Protein AF-A0A965QH82-F1 (afdb_monomer_lite)

Radius of gyration: 25.33 Å; chains: 1; bounding box: 54×60×66 Å

Sequence (240 aa):
MLFAEDKGLVATNSIVQIVEKWNDLKNDAFDTPKPLYELIALFFSNLFIGKKDQKGGVLIPEFGGEIFAPDEVLDTLLVDDEVLQDDLLKLSKYDFNTDVDVNILGHIFEHSLSEIEEVEASLKGEAADKTKGKRKKDGVFYTPKYITKYIVENTVGKLCSEKKTELKLDVDIAIFEHQKADGKLNAKGIALFETLSQYKDWLLTLKILDPACGSGAFLNQAVNFLVLEHKFADDIIAEL

Structure (mmCIF, N/CA/C/O backbone):
data_AF-A0A965QH82-F1
#
_entry.id   AF-A0A965QH82-F1
#
loop_
_atom_site.group_PDB
_atom_site.id
_atom_site.type_symbol
_atom_site.label_atom_id
_atom_site.label_alt_id
_atom_site.label_comp_id
_atom_site.label_asym_id
_atom_site.label_entity_id
_atom_site.label_seq_id
_atom_site.pdbx_PDB_ins_code
_atom_site.Cartn_x
_atom_site.Cartn_y
_atom_site.Cartn_z
_atom_site.occupancy
_atom_site.B_iso_or_equiv
_atom_site.auth_seq_id
_atom_site.auth_comp_id
_atom_site.auth_asym_id
_atom_site.auth_atom_id
_atom_site.pdbx_PDB_model_num
ATOM 1 N N . MET A 1 1 ? -4.933 4.492 10.717 1.00 85.62 1 MET A N 1
ATOM 2 C CA . MET A 1 1 ? -4.632 5.834 11.259 1.00 85.62 1 MET A CA 1
ATOM 3 C C . MET A 1 1 ? -3.252 5.861 11.909 1.00 85.62 1 MET A C 1
ATOM 5 O O . MET A 1 1 ? -2.406 6.553 11.378 1.00 85.62 1 MET A O 1
ATOM 9 N N . LEU A 1 2 ? -2.978 5.052 12.939 1.00 90.06 2 LEU A N 1
ATOM 10 C CA . LEU A 1 2 ? -1.654 4.974 13.595 1.00 90.06 2 LEU A CA 1
ATOM 11 C C . LEU A 1 2 ? -0.491 4.763 12.598 1.00 90.06 2 LEU A C 1
ATOM 13 O O . LEU A 1 2 ? 0.444 5.545 12.521 1.00 90.06 2 LEU A O 1
ATOM 17 N N . PHE A 1 3 ? -0.645 3.815 11.669 1.00 87.56 3 PHE A N 1
ATOM 18 C CA . PHE A 1 3 ? 0.287 3.667 10.542 1.00 87.56 3 PHE A CA 1
ATOM 19 C C . PHE A 1 3 ? 0.456 4.938 9.685 1.00 87.56 3 PHE A C 1
ATOM 21 O O . PHE A 1 3 ? 1.540 5.221 9.186 1.00 87.56 3 PHE A O 1
ATOM 28 N N . ALA A 1 4 ? -0.618 5.698 9.471 1.00 86.56 4 ALA A N 1
ATOM 29 C CA . ALA A 1 4 ? -0.596 6.890 8.630 1.00 86.56 4 ALA A CA 1
ATOM 30 C C . ALA A 1 4 ? 0.147 8.058 9.298 1.00 86.56 4 ALA A C 1
ATOM 32 O O . ALA A 1 4 ? 0.818 8.808 8.593 1.00 86.56 4 ALA A O 1
ATOM 33 N N . GLU A 1 5 ? 0.054 8.214 10.621 1.00 89.12 5 GLU A N 1
ATOM 34 C CA . GLU A 1 5 ? 0.812 9.243 11.350 1.00 89.12 5 GLU A CA 1
ATOM 35 C C . GLU A 1 5 ? 2.309 8.910 11.413 1.00 89.12 5 GLU A C 1
ATOM 37 O O . GLU A 1 5 ? 3.126 9.802 11.184 1.00 89.12 5 GLU A O 1
ATOM 42 N N . ASP A 1 6 ? 2.674 7.633 11.573 1.00 88.94 6 ASP A N 1
ATOM 43 C CA . ASP A 1 6 ? 4.080 7.191 11.584 1.00 88.94 6 ASP A CA 1
ATOM 44 C C . ASP A 1 6 ? 4.738 7.243 10.199 1.00 88.94 6 ASP A C 1
ATOM 46 O O . ASP A 1 6 ? 5.941 7.474 10.065 1.00 88.94 6 ASP A O 1
ATOM 50 N N . LYS A 1 7 ? 3.949 7.073 9.131 1.00 86.19 7 LYS A N 1
ATOM 51 C CA . LYS A 1 7 ? 4.405 7.255 7.742 1.00 86.19 7 LYS A CA 1
ATOM 52 C C . LYS A 1 7 ? 4.373 8.712 7.275 1.00 86.19 7 LYS A C 1
ATOM 54 O O . LYS A 1 7 ? 4.746 8.976 6.133 1.00 86.19 7 LYS A O 1
ATOM 59 N N . GLY A 1 8 ? 3.917 9.644 8.115 1.00 86.75 8 GLY A N 1
ATOM 60 C CA . GLY A 1 8 ? 3.792 11.061 7.765 1.00 86.75 8 GLY A CA 1
ATOM 61 C C . GLY A 1 8 ? 2.741 11.351 6.689 1.00 86.75 8 GLY A C 1
ATOM 62 O O . GLY A 1 8 ? 2.816 12.377 6.017 1.00 86.75 8 GLY A O 1
ATOM 63 N N . LEU A 1 9 ? 1.772 10.449 6.501 1.00 84.69 9 LEU A N 1
ATOM 64 C CA . LEU A 1 9 ? 0.622 10.672 5.620 1.00 84.69 9 LEU A CA 1
ATOM 65 C C . LEU A 1 9 ? -0.362 11.663 6.255 1.00 84.69 9 LEU A C 1
ATOM 67 O O . LEU A 1 9 ? -0.986 12.461 5.559 1.00 84.69 9 LEU A O 1
ATOM 71 N N . VAL A 1 10 ? -0.479 11.630 7.582 1.00 87.06 10 VAL A N 1
ATOM 72 C CA . VAL A 1 10 ? -1.219 12.610 8.387 1.00 87.06 10 VAL A CA 1
ATOM 73 C C . VAL A 1 10 ? -0.284 13.250 9.414 1.00 87.06 10 VAL A C 1
ATOM 75 O O . VAL A 1 10 ? 0.875 12.855 9.541 1.00 87.06 10 VAL A O 1
ATOM 78 N N . ALA A 1 11 ? -0.777 14.249 10.149 1.00 87.38 11 ALA A N 1
ATOM 79 C CA . ALA A 1 11 ? -0.002 14.876 11.213 1.00 87.38 11 ALA A CA 1
ATOM 80 C C . ALA A 1 11 ? 0.435 13.841 12.265 1.00 87.38 11 ALA A C 1
ATOM 82 O O . ALA A 1 11 ? -0.353 12.990 12.680 1.00 87.38 11 ALA A O 1
ATOM 83 N N . THR A 1 12 ? 1.686 13.928 12.707 1.00 89.19 12 THR A N 1
ATOM 84 C CA . THR A 1 12 ? 2.248 13.018 13.710 1.00 89.19 12 THR A CA 1
ATOM 85 C C . THR A 1 12 ? 1.487 13.124 15.033 1.00 89.19 12 THR A C 1
ATOM 87 O O . THR A 1 12 ? 1.127 14.229 15.453 1.00 89.19 12 THR A O 1
ATOM 90 N N . ASN A 1 13 ? 1.279 11.990 15.707 1.00 89.94 13 ASN A N 1
ATOM 91 C CA . ASN A 1 13 ? 0.566 11.894 16.986 1.00 89.94 13 ASN A CA 1
ATOM 92 C C . ASN A 1 13 ? -0.866 12.464 16.929 1.00 89.94 13 ASN A C 1
ATOM 94 O O . ASN A 1 13 ? -1.332 13.080 17.890 1.00 89.94 13 ASN A O 1
ATOM 98 N N . SER A 1 14 ? -1.565 12.297 15.805 1.00 91.44 14 SER A N 1
ATOM 99 C CA . SER A 1 14 ? -2.946 12.752 15.629 1.00 91.44 14 SER A CA 1
ATOM 100 C C . SER A 1 14 ? -3.892 12.101 16.639 1.00 91.44 14 SER A C 1
ATOM 102 O O . SER A 1 14 ? -4.716 12.818 17.207 1.00 91.44 14 SER A O 1
ATOM 104 N N . ILE A 1 15 ? -3.769 10.791 16.922 1.00 93.00 15 ILE A N 1
ATOM 105 C CA . ILE A 1 15 ? -4.605 10.151 17.965 1.00 93.00 15 ILE A CA 1
ATOM 106 C C . ILE A 1 15 ? -4.354 10.800 19.317 1.00 93.00 15 ILE A C 1
ATOM 108 O O . ILE A 1 15 ? -5.303 11.205 19.986 1.00 93.00 15 ILE A O 1
ATOM 112 N N . VAL A 1 16 ? -3.084 10.898 19.715 1.00 94.25 16 VAL A N 1
ATOM 113 C CA . VAL A 1 16 ? -2.710 11.418 21.034 1.00 94.25 16 VAL A CA 1
ATOM 114 C C . VAL A 1 16 ? -3.253 12.835 21.207 1.00 94.25 16 VAL A C 1
ATOM 116 O O . VAL A 1 16 ? -3.912 13.113 22.202 1.00 94.25 16 VAL A O 1
ATOM 119 N N . GLN A 1 17 ? -3.109 13.689 20.191 1.00 92.88 17 GLN A N 1
ATOM 120 C CA . GLN A 1 17 ? -3.658 15.046 20.211 1.00 92.88 17 GLN A CA 1
ATOM 121 C C . GLN A 1 17 ? -5.190 15.087 20.309 1.00 92.88 17 GLN A C 1
ATOM 123 O O . GLN A 1 17 ? -5.731 16.005 20.923 1.00 92.88 17 GLN A O 1
ATOM 128 N N . ILE A 1 18 ? -5.911 14.151 19.679 1.00 92.81 18 ILE A N 1
ATOM 129 C CA . ILE A 1 18 ? -7.377 14.067 19.800 1.00 92.81 18 ILE A CA 1
ATOM 130 C C . ILE A 1 18 ? -7.759 13.700 21.238 1.00 92.81 18 ILE A C 1
ATOM 132 O O . ILE A 1 18 ? -8.621 14.355 21.821 1.00 92.81 18 ILE A O 1
ATOM 136 N N . VAL A 1 19 ? -7.088 12.703 21.818 1.00 93.88 19 VAL A N 1
ATOM 137 C CA . VAL A 1 19 ? -7.331 12.242 23.192 1.00 93.88 19 VAL A CA 1
ATOM 138 C C . VAL A 1 19 ? -6.987 13.324 24.221 1.00 93.88 19 VAL A C 1
ATOM 140 O O . VAL A 1 19 ? -7.744 13.536 25.166 1.00 93.88 19 VAL A O 1
ATOM 143 N N . GLU A 1 20 ? -5.876 14.040 24.046 1.00 92.00 20 GLU A N 1
ATOM 144 C CA . GLU A 1 20 ? -5.487 15.162 24.911 1.00 92.00 20 GLU A CA 1
ATOM 145 C C . GLU A 1 20 ? -6.534 16.280 24.870 1.00 92.00 20 GLU A C 1
ATOM 147 O O . GLU A 1 20 ? -7.052 16.673 25.912 1.00 92.00 20 GLU A O 1
ATOM 152 N N . LYS A 1 21 ? -6.943 16.714 23.669 1.00 89.69 21 LYS A N 1
ATOM 153 C CA . LYS A 1 21 ? -7.992 17.736 23.507 1.00 89.69 21 LYS A CA 1
ATOM 154 C C . LYS A 1 21 ? -9.318 17.315 24.131 1.00 89.69 21 LYS A C 1
ATOM 156 O O . LYS A 1 21 ? -10.010 18.144 24.714 1.00 89.69 21 LYS A O 1
ATOM 161 N N . TRP A 1 22 ? -9.689 16.045 23.998 1.00 92.31 22 TRP A N 1
ATOM 162 C CA . TRP A 1 22 ? -10.907 15.514 24.604 1.00 92.31 22 TRP A CA 1
ATOM 163 C C . TRP A 1 22 ? -10.845 15.549 26.141 1.00 92.31 22 TRP A C 1
ATOM 165 O O . TRP A 1 22 ? -11.801 15.980 26.785 1.00 92.31 22 TRP A O 1
ATOM 175 N N . ASN A 1 23 ? -9.703 15.181 26.729 1.00 90.06 23 ASN A N 1
ATOM 176 C CA . ASN A 1 23 ? -9.483 15.260 28.176 1.00 90.06 23 ASN A CA 1
ATOM 177 C C . ASN A 1 23 ? -9.496 16.701 28.704 1.00 90.06 23 ASN A C 1
ATOM 179 O O . ASN A 1 23 ? -10.050 16.954 29.776 1.00 90.06 23 ASN A O 1
ATOM 183 N N . ASP A 1 24 ? -8.914 17.642 27.959 1.00 88.12 24 ASP A N 1
ATOM 184 C CA . ASP A 1 24 ? -8.926 19.061 28.323 1.00 88.12 24 ASP A CA 1
ATOM 185 C C . ASP A 1 24 ? -10.363 19.598 28.374 1.00 88.12 24 ASP A C 1
ATOM 187 O O . ASP A 1 24 ? -10.748 20.251 29.345 1.00 88.12 24 ASP A O 1
ATOM 191 N N . LEU A 1 25 ? -11.187 19.240 27.382 1.00 86.56 25 LEU A N 1
ATOM 192 C CA . LEU A 1 25 ? -12.601 19.619 27.324 1.00 86.56 25 LEU A CA 1
ATOM 193 C C . LEU A 1 25 ? -13.434 19.000 28.453 1.00 86.56 25 LEU A C 1
ATOM 195 O O . LEU A 1 25 ? -14.382 19.625 28.913 1.00 86.56 25 LEU A O 1
ATOM 199 N N . LYS A 1 26 ? -13.079 17.811 28.959 1.00 77.81 26 LYS A N 1
ATOM 200 C CA . LYS A 1 26 ? -13.776 17.175 30.098 1.00 77.81 26 LYS A CA 1
ATOM 201 C C . LYS A 1 26 ? -13.735 18.024 31.371 1.00 77.81 26 LYS A C 1
ATOM 203 O O . LYS A 1 26 ? -14.612 17.895 32.223 1.00 77.81 26 LYS A O 1
ATOM 208 N N . ASN A 1 27 ? -12.717 18.873 31.497 1.00 74.88 27 ASN A N 1
ATOM 209 C CA . ASN A 1 27 ? -12.525 19.769 32.632 1.00 74.88 27 ASN A CA 1
ATOM 210 C C . ASN A 1 27 ? -12.921 21.223 32.317 1.00 74.88 27 ASN A C 1
ATOM 212 O O . ASN A 1 27 ? -12.697 22.103 33.153 1.00 74.88 27 ASN A O 1
ATOM 216 N N . ASP A 1 28 ? -13.486 21.490 31.136 1.00 80.81 28 ASP A N 1
ATOM 217 C CA . ASP A 1 28 ? -13.945 22.822 30.762 1.00 80.81 28 ASP A CA 1
ATOM 218 C C . ASP A 1 28 ? -15.237 23.177 31.518 1.0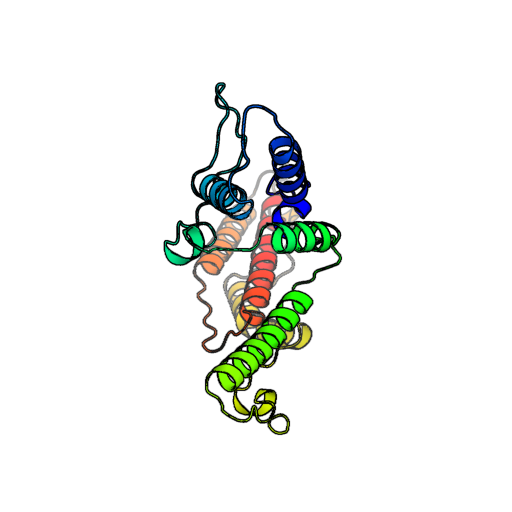0 80.81 28 ASP A C 1
ATOM 220 O O . ASP A 1 28 ? -16.144 22.365 31.696 1.00 80.81 28 ASP A O 1
ATOM 224 N N . ALA A 1 29 ? -15.312 24.408 32.024 1.00 75.19 29 ALA A N 1
ATOM 225 C CA . ALA A 1 29 ? -16.447 24.865 32.824 1.00 75.19 29 ALA A CA 1
ATOM 226 C C . ALA A 1 29 ? -17.673 25.261 31.978 1.00 75.19 29 ALA A C 1
ATOM 228 O O . ALA A 1 29 ? -18.750 25.497 32.530 1.00 75.19 29 ALA A O 1
ATOM 229 N N . PHE A 1 30 ? -17.503 25.388 30.663 1.00 76.38 30 PHE A N 1
ATOM 230 C CA . PHE A 1 30 ? -18.487 25.913 29.721 1.00 76.38 30 PHE A CA 1
ATOM 231 C C . PHE A 1 30 ? -18.852 24.925 28.613 1.00 76.38 30 PHE A C 1
ATOM 233 O O . PHE A 1 30 ? -19.845 25.162 27.923 1.00 76.38 30 PHE A O 1
ATOM 240 N N . ASP A 1 31 ? -18.095 23.839 28.452 1.00 75.62 31 ASP A N 1
ATOM 241 C CA . ASP A 1 31 ? -18.330 22.832 27.422 1.00 75.62 31 ASP A CA 1
ATOM 242 C C . ASP A 1 31 ? -18.203 21.410 27.982 1.00 75.62 31 ASP A C 1
ATOM 244 O O . ASP A 1 31 ? -17.401 21.138 28.869 1.00 75.62 31 ASP A O 1
ATOM 248 N N . THR A 1 32 ? -19.025 20.493 27.478 1.00 72.25 32 THR A N 1
ATOM 249 C CA . THR A 1 32 ? -18.911 19.062 27.785 1.00 72.25 32 THR A CA 1
ATOM 250 C C . THR A 1 32 ? -18.434 18.367 26.522 1.00 72.25 32 THR A C 1
ATOM 252 O O . THR A 1 32 ? -19.053 18.547 25.469 1.00 72.25 32 THR A O 1
ATOM 255 N N . PRO A 1 33 ? -17.361 17.564 26.586 1.00 79.50 33 PRO A N 1
ATOM 256 C CA . PRO A 1 33 ? -16.848 16.924 25.396 1.00 79.50 33 PRO A CA 1
ATOM 257 C C . PRO A 1 33 ? -17.901 15.979 24.824 1.00 79.50 33 PRO A C 1
ATOM 259 O O . PRO A 1 33 ? -18.576 15.241 25.544 1.00 79.50 33 PRO A O 1
ATOM 262 N N . LYS A 1 34 ? -18.001 15.982 23.497 1.00 86.94 34 LYS A N 1
ATOM 263 C CA . LYS A 1 34 ? -18.646 14.896 22.758 1.00 86.94 34 LYS A CA 1
ATOM 264 C C . LYS A 1 34 ? -17.978 13.558 23.106 1.00 86.94 34 LYS A C 1
ATOM 266 O O . LYS A 1 34 ? -16.801 13.575 23.482 1.00 86.94 34 LYS A O 1
ATOM 271 N N . PRO A 1 35 ? -18.666 12.414 22.937 1.00 92.31 35 PRO A N 1
ATOM 272 C CA . PRO A 1 35 ? -18.030 11.104 23.052 1.00 92.31 35 PRO A CA 1
ATOM 273 C C . PRO A 1 35 ? -16.741 11.049 22.226 1.00 92.31 35 PRO A C 1
ATOM 275 O O . PRO A 1 35 ? -16.688 11.571 21.106 1.00 92.31 35 PRO A O 1
ATOM 278 N N . LEU A 1 36 ? -15.695 10.424 22.766 1.00 93.62 36 LEU A N 1
ATOM 279 C CA . LEU A 1 36 ? -14.384 10.361 22.119 1.00 93.62 36 LEU A CA 1
ATOM 280 C C . LEU A 1 36 ? -14.492 9.697 20.744 1.00 93.62 36 LEU A C 1
ATOM 282 O O . LEU A 1 36 ? -13.877 10.150 19.777 1.00 93.62 36 LEU A O 1
ATOM 286 N N . TYR A 1 37 ? -15.337 8.672 20.637 1.00 94.19 37 TYR A N 1
ATOM 287 C CA . TYR A 1 37 ? -15.607 7.995 19.375 1.00 94.19 37 TYR A CA 1
ATOM 288 C C . TYR A 1 37 ? -16.165 8.941 18.298 1.00 94.19 37 TYR A C 1
ATOM 290 O O . TYR A 1 37 ? -15.726 8.883 17.152 1.00 94.19 37 TYR A O 1
ATOM 298 N N . GLU A 1 38 ? -17.046 9.881 18.659 1.00 92.38 38 GLU A N 1
ATOM 299 C CA . GLU A 1 38 ? -17.599 10.859 17.711 1.00 92.38 38 GLU A CA 1
ATOM 300 C C . GLU A 1 38 ? -16.504 11.793 17.168 1.00 92.38 38 GLU A C 1
ATOM 302 O O . GLU A 1 38 ? -16.508 12.152 15.990 1.00 92.38 38 GLU A O 1
ATOM 307 N N . LEU A 1 39 ? -15.520 12.159 17.998 1.00 91.94 39 LEU A N 1
ATOM 308 C CA . LEU A 1 39 ? -14.369 12.947 17.545 1.00 91.94 39 LEU A CA 1
ATOM 309 C C . LEU A 1 39 ? -13.482 12.163 16.571 1.00 91.94 39 LEU A C 1
ATOM 311 O O . LEU A 1 39 ? -12.993 12.736 15.594 1.00 91.94 39 LEU A O 1
ATOM 315 N N . ILE A 1 40 ? -13.293 10.864 16.812 1.00 92.38 40 ILE A N 1
ATOM 316 C CA . ILE A 1 40 ? -12.551 9.972 15.912 1.00 92.38 40 ILE A CA 1
ATOM 317 C C . ILE A 1 40 ? -13.300 9.793 14.584 1.00 92.38 40 ILE A C 1
ATOM 319 O O . ILE A 1 40 ? -12.695 9.960 13.525 1.00 92.38 40 ILE A O 1
ATOM 323 N N . ALA A 1 41 ? -14.611 9.544 14.619 1.00 92.50 41 ALA A N 1
ATOM 324 C CA . ALA A 1 41 ? -15.449 9.432 13.424 1.00 92.50 41 ALA A CA 1
ATOM 325 C C . ALA A 1 41 ? -15.448 10.737 12.608 1.00 92.50 41 ALA A C 1
ATOM 327 O O . ALA A 1 41 ? -15.268 10.727 11.388 1.00 92.50 41 ALA A O 1
ATOM 328 N N . LEU A 1 42 ? -15.524 11.891 13.282 1.00 91.56 42 LEU A N 1
ATOM 329 C CA . LEU A 1 42 ? -15.378 13.195 12.637 1.00 91.56 42 LEU A CA 1
ATOM 330 C C . LEU A 1 42 ? -13.995 13.352 11.991 1.00 91.56 42 LEU A C 1
ATOM 332 O O . LEU A 1 42 ? -13.879 13.917 10.901 1.00 91.56 42 LEU A O 1
ATOM 336 N N . PHE A 1 43 ? -12.930 12.881 12.640 1.00 91.56 43 PHE A N 1
ATOM 337 C CA . PHE A 1 43 ? -11.594 12.897 12.051 1.00 91.56 43 PHE A CA 1
ATOM 338 C C . PHE A 1 43 ? -11.523 12.025 10.789 1.00 91.56 43 PHE A C 1
ATOM 340 O O . PHE A 1 43 ? -10.999 12.490 9.779 1.00 91.56 43 PHE A O 1
ATOM 347 N N . PHE A 1 44 ? -12.120 10.830 10.792 1.00 92.25 44 PHE A N 1
ATOM 348 C CA . PHE A 1 44 ? -12.197 9.959 9.610 1.00 92.25 44 PHE A CA 1
ATOM 349 C C . PHE A 1 44 ? -13.011 10.580 8.475 1.00 92.25 44 PHE A C 1
ATOM 351 O O . PHE A 1 44 ? -12.540 10.613 7.341 1.00 92.25 44 PHE A O 1
ATOM 358 N N . SER A 1 45 ? -14.151 11.197 8.785 1.00 92.88 45 SER A N 1
ATOM 359 C CA . SER A 1 45 ? -14.921 11.969 7.805 1.00 92.88 45 SER A CA 1
ATOM 360 C C . SER A 1 45 ? -14.073 13.072 7.162 1.00 92.88 45 SER A C 1
ATOM 362 O O . SER A 1 45 ? -14.104 13.259 5.949 1.00 92.88 45 SER A O 1
ATOM 364 N N . ASN A 1 46 ? -13.256 13.781 7.952 1.00 92.94 46 ASN A N 1
ATOM 365 C CA . ASN A 1 46 ? -12.340 14.792 7.417 1.00 92.94 46 ASN A CA 1
ATOM 366 C C . ASN A 1 46 ? -11.175 14.193 6.610 1.00 92.94 46 ASN A C 1
ATOM 368 O O . ASN A 1 46 ? -10.656 14.884 5.741 1.00 92.94 46 ASN A O 1
ATOM 372 N N . LEU A 1 47 ? -10.753 12.951 6.869 1.00 92.19 47 LEU A N 1
ATOM 373 C CA . LEU A 1 47 ? -9.796 12.243 6.007 1.00 92.19 47 LEU A CA 1
ATOM 374 C C . LEU A 1 47 ? -10.432 11.867 4.666 1.00 92.19 47 LEU A C 1
ATOM 376 O O . LEU A 1 47 ? -9.746 11.883 3.648 1.00 92.19 47 LEU A O 1
ATOM 380 N N . PHE A 1 48 ? -11.734 11.584 4.639 1.00 94.12 48 PHE A N 1
ATOM 381 C CA . PHE A 1 48 ? -12.449 11.282 3.402 1.00 94.12 48 PHE A CA 1
ATOM 382 C C . PHE A 1 48 ? -12.593 12.509 2.499 1.00 94.12 48 PHE A C 1
ATOM 384 O O . PHE A 1 48 ? -12.190 12.447 1.343 1.00 94.12 48 PHE A O 1
ATOM 391 N N . ILE A 1 49 ? -13.116 13.624 3.027 1.00 93.94 49 ILE A N 1
ATOM 392 C CA . ILE A 1 49 ? -13.414 14.837 2.235 1.00 93.94 49 ILE A CA 1
ATOM 393 C C . ILE A 1 49 ? -12.294 15.892 2.234 1.00 93.94 49 ILE A C 1
ATOM 395 O O . ILE A 1 49 ? -12.365 16.874 1.496 1.00 93.94 49 ILE A O 1
ATOM 399 N N . GLY A 1 50 ? -11.279 15.731 3.085 1.00 92.50 50 GLY A N 1
ATOM 400 C CA . GLY A 1 50 ? -10.250 16.737 3.342 1.00 92.50 50 GLY A CA 1
ATOM 401 C C . GLY A 1 50 ? -10.732 17.909 4.209 1.00 92.50 50 GLY A C 1
ATOM 402 O O . GLY A 1 50 ? -11.917 18.222 4.317 1.00 92.50 50 GLY A O 1
ATOM 403 N N . LYS A 1 51 ? -9.790 18.625 4.831 1.00 92.19 51 LYS A N 1
ATOM 404 C CA . LYS A 1 51 ? -10.085 19.828 5.623 1.00 92.19 51 LYS A CA 1
ATOM 405 C C . LYS A 1 51 ? -9.086 20.935 5.345 1.00 92.19 51 LYS A C 1
ATOM 407 O O . LYS A 1 51 ? -7.877 20.711 5.366 1.00 92.19 51 LYS A O 1
ATOM 412 N N . LYS A 1 52 ? -9.592 22.154 5.152 1.00 92.62 52 LYS A N 1
ATOM 413 C CA . LYS A 1 52 ? -8.787 23.369 4.977 1.00 92.62 52 LYS A CA 1
ATOM 414 C C . LYS A 1 52 ? -9.050 24.365 6.102 1.00 92.62 52 LYS A C 1
ATOM 416 O O . LYS A 1 52 ? -10.126 24.362 6.700 1.00 92.62 52 LYS A O 1
ATOM 421 N N . ASP A 1 53 ? -8.065 25.200 6.398 1.00 91.31 53 ASP A N 1
ATOM 422 C CA . ASP A 1 53 ? -8.229 26.342 7.289 1.00 91.31 53 ASP A CA 1
ATOM 423 C C . ASP A 1 53 ? -8.962 27.501 6.586 1.00 91.31 53 ASP A C 1
ATOM 425 O O . ASP A 1 53 ? -9.273 27.458 5.393 1.00 91.31 53 ASP A O 1
ATOM 429 N N . GLN A 1 54 ? -9.223 28.577 7.331 1.00 89.81 54 GLN A N 1
ATOM 430 C CA . GLN A 1 54 ? -9.902 29.769 6.810 1.00 89.81 54 GLN A CA 1
ATOM 431 C C . GLN A 1 54 ? -9.110 30.508 5.716 1.00 89.81 54 GLN A C 1
ATOM 433 O O . GLN A 1 54 ? -9.679 31.314 4.985 1.00 89.81 54 GLN A O 1
ATOM 438 N N . LYS A 1 55 ? -7.801 30.261 5.611 1.00 90.81 55 LYS A N 1
ATOM 439 C CA . LYS A 1 55 ? -6.899 30.847 4.611 1.00 90.81 55 LYS A CA 1
ATOM 440 C C . LYS A 1 55 ? -6.681 29.912 3.414 1.00 90.81 55 LYS A C 1
ATOM 442 O O . LYS A 1 55 ? -5.930 30.262 2.508 1.00 90.81 55 LYS A O 1
ATOM 447 N N . GLY A 1 56 ? -7.337 28.751 3.392 1.00 88.12 56 GLY A N 1
ATOM 448 C CA . GLY A 1 56 ? -7.220 27.742 2.343 1.00 88.12 56 GLY A CA 1
ATOM 449 C C . GLY A 1 56 ? -6.037 26.779 2.499 1.00 88.12 56 GLY A C 1
ATOM 450 O O . GLY A 1 56 ? -5.826 25.955 1.609 1.00 88.12 56 GLY A O 1
ATOM 451 N N . GLY A 1 57 ? -5.282 26.849 3.599 1.00 88.12 57 GLY A N 1
ATOM 452 C CA . GLY A 1 57 ? -4.220 25.898 3.928 1.00 88.12 57 GLY A CA 1
ATOM 453 C C . GLY A 1 57 ? -4.790 24.519 4.255 1.00 88.12 57 GLY A C 1
ATOM 454 O O . GLY A 1 57 ? -5.815 24.414 4.924 1.00 88.12 57 GLY A O 1
ATOM 455 N N . VAL A 1 58 ? -4.153 23.450 3.772 1.00 87.75 58 VAL A N 1
ATOM 456 C CA . VAL A 1 58 ? -4.598 22.071 4.032 1.00 87.75 58 VAL A CA 1
ATOM 457 C C . VAL A 1 58 ? -4.275 21.703 5.478 1.00 87.75 58 VAL A C 1
ATOM 459 O O . VAL A 1 58 ? -3.111 21.669 5.865 1.00 87.75 58 VAL A O 1
ATOM 462 N N . LEU A 1 59 ? -5.316 21.429 6.263 1.00 86.44 59 LEU A N 1
ATOM 463 C CA . LEU A 1 59 ? -5.207 20.919 7.630 1.00 86.44 59 LEU A CA 1
ATOM 464 C C . LEU A 1 59 ? -5.205 19.392 7.648 1.00 86.44 59 LEU A C 1
ATOM 466 O O . LEU A 1 59 ? -4.434 18.787 8.384 1.00 86.44 59 LEU A O 1
ATOM 470 N N . ILE A 1 60 ? -6.082 18.781 6.849 1.00 88.31 60 ILE A N 1
ATOM 471 C CA . ILE A 1 60 ? -6.188 17.331 6.688 1.00 88.31 60 ILE A CA 1
ATOM 472 C C . ILE A 1 60 ? -6.256 17.049 5.182 1.00 88.31 60 ILE A C 1
ATOM 474 O O . ILE A 1 60 ? -7.130 17.615 4.516 1.00 88.31 60 ILE A O 1
ATOM 478 N N . PRO A 1 61 ? -5.338 16.239 4.627 1.00 88.25 61 PRO A N 1
ATOM 479 C CA . PRO A 1 61 ? -5.402 15.831 3.229 1.00 88.25 61 PRO A CA 1
ATOM 480 C C . PRO A 1 61 ? -6.695 15.072 2.915 1.00 88.25 61 PRO A C 1
ATOM 482 O O . PRO A 1 61 ? -7.217 14.348 3.758 1.00 88.25 61 PRO A O 1
ATOM 485 N N . GLU A 1 62 ? -7.189 15.227 1.691 1.00 92.25 62 GLU A N 1
ATOM 486 C CA . GLU A 1 62 ? -8.291 14.423 1.161 1.00 92.25 62 GLU A CA 1
ATOM 487 C C . GLU A 1 62 ? -7.732 13.075 0.687 1.00 92.25 62 GLU A C 1
ATOM 489 O O . GLU A 1 62 ? -6.998 13.017 -0.300 1.00 92.25 62 GLU A O 1
ATOM 494 N N . PHE A 1 63 ? -8.033 12.001 1.419 1.00 89.88 63 PHE A N 1
ATOM 495 C CA . PHE A 1 63 ? -7.664 10.632 1.049 1.00 89.88 63 PHE A CA 1
ATOM 496 C C . PHE A 1 63 ? -8.743 9.951 0.207 1.00 89.88 63 PHE A C 1
ATOM 498 O O . PHE A 1 63 ? -8.413 9.137 -0.656 1.00 89.88 63 PHE A O 1
ATOM 505 N N . GLY A 1 64 ? -10.019 10.267 0.454 1.00 89.12 64 GLY A N 1
ATOM 506 C CA . GLY A 1 64 ? -11.148 9.570 -0.154 1.00 89.12 64 GLY A CA 1
ATOM 507 C C . GLY A 1 64 ? -11.112 8.057 0.100 1.00 89.12 64 GLY A C 1
ATOM 508 O O . GLY A 1 64 ? -10.637 7.591 1.139 1.00 89.12 64 GLY A O 1
ATOM 509 N N . GLY A 1 65 ? -11.594 7.294 -0.885 1.00 86.94 65 GLY A N 1
ATOM 510 C CA . GLY A 1 65 ? -11.586 5.830 -0.875 1.00 86.94 65 GLY A CA 1
ATOM 511 C C . GLY A 1 65 ? -12.574 5.200 0.112 1.00 86.94 65 GLY A C 1
ATOM 512 O O . GLY A 1 65 ? -13.037 5.826 1.059 1.00 86.94 65 GLY A O 1
ATOM 513 N N . GLU A 1 66 ? -12.875 3.921 -0.102 1.00 87.38 66 GLU A N 1
ATOM 514 C CA . GLU A 1 66 ? -13.865 3.180 0.699 1.00 87.38 66 GLU A CA 1
ATOM 515 C C . GLU A 1 66 ? -13.454 3.018 2.174 1.00 87.38 66 GLU A C 1
ATOM 517 O O . GLU A 1 66 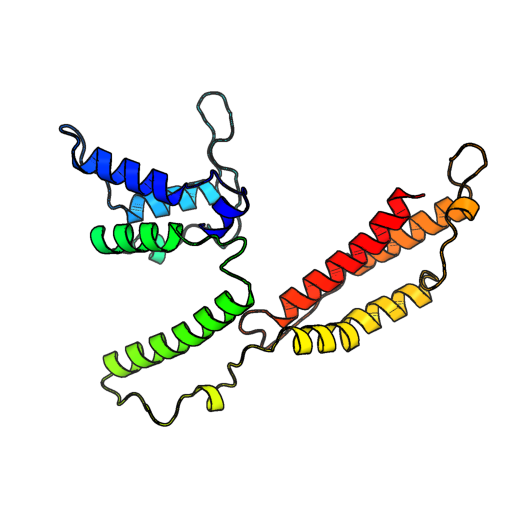? -14.303 2.858 3.038 1.00 87.38 66 GLU A O 1
ATOM 522 N N . ILE A 1 67 ? -12.154 3.089 2.494 1.00 87.31 67 ILE A N 1
ATOM 523 C CA . ILE A 1 67 ? -11.654 2.870 3.864 1.00 87.31 67 ILE A CA 1
ATOM 524 C C . ILE A 1 67 ? -12.043 3.983 4.852 1.00 87.31 67 ILE A C 1
ATOM 526 O O . ILE A 1 67 ? -12.082 3.737 6.055 1.00 87.31 67 ILE A O 1
ATOM 530 N N . PHE A 1 68 ? -12.301 5.198 4.360 1.00 90.31 68 PHE A N 1
ATOM 531 C CA . PHE A 1 68 ? -12.757 6.335 5.168 1.00 90.31 68 PHE A CA 1
ATOM 532 C C . PHE A 1 68 ? -14.162 6.800 4.774 1.00 90.31 68 PHE A C 1
ATOM 534 O O . PHE A 1 68 ? -14.614 7.837 5.256 1.00 90.31 68 PHE A O 1
ATOM 541 N N . ALA A 1 69 ? -14.838 6.074 3.879 1.00 91.00 69 ALA A N 1
ATOM 542 C CA . ALA A 1 69 ? -16.181 6.430 3.457 1.00 91.00 69 ALA A CA 1
ATOM 543 C C . ALA A 1 69 ? -17.146 6.415 4.662 1.00 91.00 69 ALA A C 1
ATOM 545 O O . ALA A 1 69 ? -16.968 5.594 5.565 1.00 91.00 69 ALA A O 1
ATOM 546 N N . PRO A 1 70 ? -18.152 7.310 4.690 1.00 90.62 70 PRO A N 1
ATOM 547 C CA . PRO A 1 70 ? -19.182 7.293 5.724 1.00 90.62 70 PRO A CA 1
ATOM 548 C C . PRO A 1 70 ? -19.887 5.938 5.791 1.00 90.62 70 PRO A C 1
ATOM 550 O O . PRO A 1 70 ? -20.200 5.351 4.752 1.00 90.62 70 PRO A O 1
ATOM 553 N N . ASP A 1 71 ? -20.179 5.477 7.003 1.00 93.56 71 ASP A N 1
ATOM 554 C CA . ASP A 1 71 ? -20.827 4.191 7.246 1.00 93.56 71 ASP A CA 1
ATOM 555 C C . ASP A 1 71 ? -21.821 4.340 8.399 1.00 93.56 71 ASP A C 1
ATOM 557 O O . ASP A 1 71 ? -21.435 4.614 9.530 1.00 93.56 71 ASP A O 1
ATOM 561 N N . GLU A 1 72 ? -23.113 4.138 8.124 1.00 90.75 72 GLU A N 1
ATOM 562 C CA . GLU A 1 72 ? -24.180 4.374 9.107 1.00 90.75 72 GLU A CA 1
ATOM 563 C C . GLU A 1 72 ? -24.033 3.529 10.384 1.00 90.75 72 GLU A C 1
ATOM 565 O O . GLU A 1 72 ? -24.437 3.962 11.466 1.00 90.75 72 GLU A O 1
ATOM 570 N N . VAL A 1 73 ? -23.472 2.320 10.275 1.00 91.25 73 VAL A N 1
ATOM 571 C CA . VAL A 1 73 ? -23.301 1.413 11.415 1.00 91.25 73 VAL A CA 1
ATOM 572 C C . VAL A 1 73 ? -22.111 1.850 12.255 1.00 91.25 73 VAL A C 1
ATOM 574 O O . VAL A 1 73 ? -22.224 1.922 13.479 1.00 91.25 73 VAL A O 1
ATOM 577 N N . LEU A 1 74 ? -20.979 2.154 11.618 1.00 90.19 74 LEU A N 1
ATOM 578 C CA . LEU A 1 74 ? -19.792 2.620 12.328 1.00 90.19 74 LEU A CA 1
ATOM 579 C C . LEU A 1 74 ? -20.029 4.006 12.926 1.00 90.19 74 LEU A C 1
ATOM 581 O O . LEU A 1 74 ? -19.790 4.191 14.110 1.00 90.19 74 LEU A O 1
ATOM 585 N N . ASP A 1 75 ? -20.609 4.941 12.179 1.00 88.88 75 ASP A N 1
ATOM 586 C CA . ASP A 1 75 ? -20.846 6.320 12.624 1.00 88.88 75 ASP A CA 1
ATOM 587 C C . ASP A 1 75 ? -21.795 6.415 13.837 1.00 88.88 75 ASP A C 1
ATOM 589 O O . ASP A 1 75 ? -21.808 7.428 14.540 1.00 88.88 7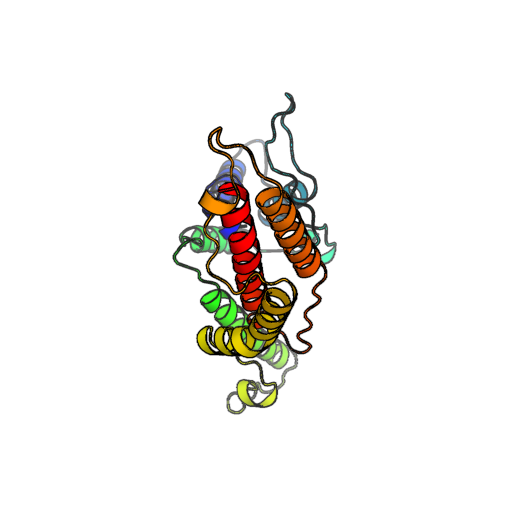5 ASP A O 1
ATOM 593 N N . THR A 1 76 ? -22.577 5.363 14.114 1.00 89.50 76 THR A N 1
ATOM 594 C CA . THR A 1 76 ? -23.502 5.285 15.259 1.00 89.50 76 THR A CA 1
ATOM 595 C C . THR A 1 76 ? -23.040 4.344 16.374 1.00 89.50 76 THR A C 1
ATOM 597 O O . THR A 1 76 ? -23.780 4.116 17.338 1.00 89.50 76 THR A O 1
ATOM 600 N N . LEU A 1 77 ? -21.819 3.810 16.283 1.00 92.44 77 LEU A N 1
ATOM 601 C CA . LEU A 1 77 ? -21.285 2.884 17.272 1.00 92.44 77 LEU A CA 1
ATOM 602 C C . LEU A 1 77 ? -21.108 3.570 18.634 1.00 92.44 77 LEU A C 1
ATOM 604 O O . LEU A 1 77 ? -20.525 4.647 18.756 1.00 92.44 77 LEU A O 1
ATOM 608 N N . LEU A 1 78 ? -21.585 2.904 19.685 1.00 90.88 78 LEU A N 1
ATOM 609 C CA . LEU A 1 78 ? -21.390 3.338 21.063 1.00 90.88 78 LEU A CA 1
ATOM 610 C C . LEU A 1 78 ? -20.196 2.595 21.653 1.00 90.88 78 LEU A C 1
ATOM 612 O O . LEU A 1 78 ? -20.238 1.377 21.829 1.00 90.88 78 LEU A O 1
ATOM 616 N N . VAL A 1 79 ? -19.142 3.343 21.960 1.00 93.06 79 VAL A N 1
ATOM 617 C CA . VAL A 1 79 ? -17.915 2.827 22.571 1.00 93.06 79 VAL A CA 1
ATOM 618 C C . VAL A 1 79 ? -17.694 3.560 23.884 1.00 93.06 79 VAL A C 1
ATOM 620 O O . VAL A 1 79 ? -17.892 4.770 23.957 1.00 93.06 79 VAL A O 1
ATOM 623 N N . ASP A 1 80 ? -17.309 2.820 24.920 1.00 95.06 80 ASP A N 1
ATOM 624 C CA . ASP A 1 80 ? -16.950 3.405 26.207 1.00 95.06 80 ASP A CA 1
ATOM 625 C C . ASP A 1 80 ? -15.704 4.293 26.066 1.00 95.06 80 ASP A C 1
ATOM 627 O O . ASP A 1 80 ? -14.682 3.866 25.520 1.00 95.06 80 ASP A O 1
ATOM 631 N N . ASP A 1 81 ? -15.804 5.533 26.545 1.00 94.12 81 ASP A N 1
ATOM 632 C CA . ASP A 1 81 ? -14.757 6.537 26.366 1.00 94.12 81 ASP A CA 1
ATOM 633 C C . ASP A 1 81 ? -13.473 6.188 27.134 1.00 94.12 81 ASP A C 1
ATOM 635 O O . ASP A 1 81 ? -12.380 6.449 26.632 1.00 94.12 81 ASP A O 1
ATOM 639 N N . GLU A 1 82 ? -13.582 5.588 28.326 1.00 91.94 82 GLU A N 1
ATOM 640 C CA . GLU A 1 82 ? -12.423 5.236 29.157 1.00 91.94 82 GLU A CA 1
ATOM 641 C C . GLU A 1 82 ? -11.635 4.094 28.510 1.00 91.94 82 GLU A C 1
ATOM 643 O O . GLU A 1 82 ? -10.412 4.177 28.372 1.00 91.94 82 GLU A O 1
ATOM 648 N N . VAL A 1 83 ? -12.344 3.069 28.025 1.00 94.38 83 VAL A N 1
ATOM 649 C CA . VAL A 1 83 ? -11.740 1.961 27.271 1.00 94.38 83 VAL A CA 1
ATOM 650 C C . VAL A 1 83 ? -11.081 2.473 25.990 1.00 94.38 83 VAL A C 1
ATOM 652 O O . VAL A 1 83 ? -9.921 2.153 25.719 1.00 94.38 83 VAL A O 1
ATOM 655 N N . LEU A 1 84 ? -11.796 3.292 25.210 1.00 94.81 84 LEU A N 1
ATOM 656 C CA . LEU A 1 84 ? -11.291 3.806 23.940 1.00 94.81 84 LEU A CA 1
ATOM 657 C C . LEU A 1 84 ? -10.048 4.676 24.142 1.00 94.81 84 LEU A C 1
ATOM 659 O O . LEU A 1 84 ? -9.069 4.520 23.413 1.00 94.81 84 LEU A O 1
ATOM 663 N N . GLN A 1 85 ? -10.060 5.563 25.136 1.00 94.50 85 GLN A N 1
ATOM 664 C CA . GLN A 1 85 ? -8.906 6.380 25.493 1.00 94.50 85 GLN A CA 1
ATOM 665 C C . GLN A 1 85 ? -7.690 5.512 25.828 1.00 94.50 85 GLN A C 1
ATOM 667 O O . GLN A 1 85 ? -6.613 5.707 25.256 1.00 94.50 85 GLN A O 1
ATOM 672 N N . ASP A 1 86 ? -7.852 4.573 26.761 1.00 95.12 86 ASP A N 1
ATOM 673 C CA . ASP A 1 86 ? -6.755 3.744 27.246 1.00 95.12 86 ASP A CA 1
ATOM 674 C C . ASP A 1 86 ? -6.128 2.930 26.115 1.00 95.12 86 ASP A C 1
ATOM 676 O O . ASP A 1 86 ? -4.901 2.858 26.001 1.00 95.12 86 ASP A O 1
ATOM 680 N N . ASP A 1 87 ? -6.952 2.331 25.259 1.00 94.25 87 ASP A N 1
ATOM 681 C CA . ASP A 1 87 ? -6.469 1.491 24.170 1.00 94.25 87 ASP A CA 1
ATOM 682 C C . ASP A 1 87 ? -5.857 2.311 23.034 1.00 94.25 87 ASP A C 1
ATOM 684 O O . ASP A 1 87 ? -4.791 1.944 22.535 1.00 94.25 87 ASP A O 1
ATOM 688 N N . LEU A 1 88 ? -6.425 3.471 22.687 1.00 94.31 88 LEU A N 1
ATOM 689 C CA . LEU A 1 88 ? -5.819 4.389 21.720 1.00 94.31 88 LEU A CA 1
ATOM 690 C C . LEU A 1 88 ? -4.429 4.853 22.178 1.00 94.31 88 LEU A C 1
ATOM 692 O O . LEU A 1 88 ? -3.483 4.834 21.387 1.00 94.31 88 LEU A O 1
ATOM 696 N N . LEU A 1 89 ? -4.267 5.213 23.455 1.00 94.44 89 LEU A N 1
ATOM 697 C CA . LEU A 1 89 ? -2.974 5.637 24.003 1.00 94.44 89 LEU A CA 1
ATOM 698 C C . LEU A 1 89 ? -1.972 4.485 24.121 1.00 94.44 89 LEU A C 1
ATOM 700 O O . LEU A 1 89 ? -0.772 4.704 23.958 1.00 94.44 89 LEU A O 1
ATOM 704 N N . LYS A 1 90 ? -2.423 3.258 24.408 1.00 94.62 90 LYS A N 1
ATOM 705 C CA . LYS A 1 90 ? -1.553 2.070 24.379 1.00 94.62 90 LYS A CA 1
ATOM 706 C C . LYS A 1 90 ? -1.077 1.780 22.961 1.00 94.62 90 LYS A C 1
ATOM 708 O O . LYS A 1 90 ? 0.115 1.559 22.770 1.00 94.62 90 LYS A O 1
ATOM 713 N N . LEU A 1 91 ? -1.985 1.791 21.986 1.00 91.56 91 LEU A N 1
ATOM 714 C CA . LEU A 1 91 ? -1.661 1.506 20.592 1.00 91.56 91 LEU A CA 1
ATOM 715 C C . LEU A 1 91 ? -0.748 2.582 19.990 1.00 91.56 91 LEU A C 1
ATOM 717 O O . LEU A 1 91 ? 0.175 2.240 19.266 1.00 91.56 91 LEU A O 1
ATOM 721 N N . SER A 1 92 ? -0.921 3.852 20.363 1.00 92.12 92 SER A N 1
ATOM 722 C CA . SER A 1 92 ? -0.067 4.962 19.894 1.00 92.12 92 SER A CA 1
ATOM 723 C C . SER A 1 92 ? 1.385 4.907 20.399 1.00 92.12 92 SER A C 1
ATOM 725 O O . SER A 1 92 ? 2.190 5.753 20.031 1.00 92.12 92 SER A O 1
ATOM 727 N N . LYS A 1 93 ? 1.740 3.957 21.277 1.00 91.44 93 LYS A N 1
ATOM 728 C CA . LYS A 1 93 ? 3.128 3.771 21.746 1.00 91.44 93 LYS A CA 1
ATOM 729 C C . LYS A 1 93 ? 3.974 2.912 20.810 1.00 91.44 93 LYS A C 1
ATOM 731 O O . LYS A 1 93 ? 5.191 2.898 20.978 1.00 91.44 93 LYS A O 1
ATOM 736 N N . TYR A 1 94 ? 3.345 2.160 19.913 1.00 88.94 94 TYR A N 1
ATOM 737 C CA . TYR A 1 94 ? 4.050 1.347 18.927 1.00 88.94 94 TYR A CA 1
ATOM 738 C C . TYR A 1 94 ? 4.470 2.213 17.746 1.00 88.94 94 TYR A C 1
ATOM 740 O O . TYR A 1 94 ? 3.696 3.066 17.322 1.00 88.94 94 TYR A O 1
ATOM 748 N N . ASP A 1 95 ? 5.651 1.952 17.187 1.00 86.38 95 ASP A N 1
ATOM 749 C CA . ASP A 1 95 ? 6.047 2.521 15.901 1.00 86.38 95 ASP A CA 1
ATOM 750 C C . ASP A 1 95 ? 5.555 1.604 14.771 1.00 86.38 95 ASP A C 1
ATOM 752 O O . ASP A 1 95 ? 6.163 0.583 14.452 1.00 86.38 95 ASP A O 1
ATOM 756 N N . PHE A 1 96 ? 4.457 1.961 14.111 1.00 86.25 96 PHE A N 1
ATOM 757 C CA . PHE A 1 96 ? 3.884 1.172 13.016 1.00 86.25 96 PHE A CA 1
ATOM 758 C C . PHE A 1 96 ? 4.734 1.193 11.739 1.00 86.25 96 PHE A C 1
ATOM 760 O O . PHE A 1 96 ? 4.426 0.483 10.777 1.00 86.25 96 PHE A O 1
ATOM 767 N N . ASN A 1 97 ? 5.803 1.989 11.691 1.00 78.88 97 ASN A N 1
ATOM 768 C CA . ASN A 1 97 ? 6.780 1.932 10.615 1.00 78.88 97 ASN A CA 1
ATOM 769 C C . ASN A 1 97 ? 7.778 0.778 10.804 1.00 78.88 97 ASN A C 1
ATOM 771 O O . ASN A 1 97 ? 8.231 0.214 9.803 1.00 78.88 97 ASN A O 1
ATOM 775 N N . THR A 1 98 ? 8.126 0.439 12.050 1.00 79.44 98 THR A N 1
ATOM 776 C CA . THR A 1 98 ? 9.206 -0.515 12.361 1.00 79.44 98 THR A CA 1
ATOM 777 C C . THR A 1 98 ? 8.761 -1.720 13.191 1.00 79.44 98 THR A C 1
ATOM 779 O O . THR A 1 98 ? 9.192 -2.835 12.896 1.00 79.44 98 THR A O 1
ATOM 782 N N . ASP A 1 99 ? 7.870 -1.527 14.161 1.00 74.38 99 ASP A N 1
ATOM 783 C CA . ASP A 1 99 ? 7.412 -2.554 15.101 1.00 74.38 99 ASP A CA 1
ATOM 784 C C . ASP A 1 99 ? 6.276 -3.417 14.534 1.00 74.38 99 ASP A C 1
ATOM 786 O O . ASP A 1 99 ? 6.110 -4.566 14.945 1.00 74.38 99 ASP A O 1
ATOM 790 N N . VAL A 1 100 ? 5.488 -2.888 13.589 1.00 74.81 100 VAL A N 1
ATOM 791 C CA . VAL A 1 100 ? 4.312 -3.570 13.020 1.00 74.81 100 VAL A CA 1
ATOM 792 C C . VAL A 1 100 ? 4.520 -3.845 11.534 1.00 74.81 100 VAL A C 1
ATOM 794 O O . VAL A 1 100 ? 4.159 -3.054 10.664 1.00 74.81 100 VAL A O 1
ATOM 797 N N . ASP A 1 101 ? 5.109 -5.000 11.229 1.00 69.81 101 ASP A N 1
ATOM 798 C CA . ASP A 1 101 ? 5.255 -5.454 9.850 1.00 69.81 101 ASP A CA 1
ATOM 799 C C . ASP A 1 101 ? 3.942 -6.044 9.282 1.00 69.81 101 ASP A C 1
ATOM 801 O O . ASP A 1 101 ? 2.978 -6.352 9.991 1.00 69.81 101 ASP A O 1
ATOM 805 N N . VAL A 1 102 ? 3.899 -6.230 7.959 1.00 65.12 102 VAL A N 1
ATOM 806 C CA . VAL A 1 102 ? 2.734 -6.822 7.271 1.00 65.12 102 VAL A CA 1
ATOM 807 C C . VAL A 1 102 ? 2.443 -8.254 7.747 1.00 65.12 102 VAL A C 1
ATOM 809 O O . VAL A 1 102 ? 1.300 -8.706 7.672 1.00 65.12 102 VAL A O 1
ATOM 812 N N . ASN A 1 103 ? 3.446 -8.976 8.257 1.00 66.19 103 ASN A N 1
ATOM 813 C CA . ASN A 1 103 ? 3.253 -10.329 8.775 1.00 66.19 103 ASN A CA 1
ATOM 814 C C . ASN A 1 103 ? 2.509 -10.295 10.119 1.00 66.19 103 ASN A C 1
ATOM 816 O O . ASN A 1 103 ? 1.613 -11.106 10.332 1.00 66.19 103 ASN A O 1
ATOM 820 N N . ILE A 1 104 ? 2.828 -9.338 10.997 1.00 73.19 104 ILE A N 1
ATOM 821 C CA . ILE A 1 104 ? 2.151 -9.119 12.280 1.00 73.19 104 ILE A CA 1
ATOM 822 C C . ILE A 1 104 ? 0.680 -8.792 12.039 1.00 73.19 104 ILE A C 1
ATOM 824 O O . ILE A 1 104 ? -0.177 -9.395 12.677 1.00 73.19 104 ILE A O 1
ATOM 828 N N . LEU A 1 105 ? 0.363 -7.927 11.071 1.00 71.50 105 LEU A N 1
ATOM 829 C CA . LEU A 1 105 ? -1.030 -7.647 10.696 1.00 71.50 105 LEU A CA 1
ATOM 830 C C . LEU A 1 105 ? -1.758 -8.902 10.198 1.00 71.50 105 LEU A C 1
ATOM 832 O O . LEU A 1 105 ? -2.910 -9.130 10.564 1.00 71.50 105 LEU A O 1
ATOM 836 N N . GLY A 1 106 ? -1.076 -9.739 9.409 1.00 69.19 106 GLY A N 1
ATOM 837 C CA . GLY A 1 106 ? -1.600 -11.037 8.983 1.00 69.19 106 GLY A CA 1
ATOM 838 C C . GLY A 1 106 ? -1.918 -11.947 10.171 1.00 69.19 106 GLY A C 1
ATOM 839 O O . GLY A 1 106 ? -3.015 -12.490 10.251 1.00 69.19 106 GLY A O 1
ATOM 840 N N . HIS A 1 107 ? -0.995 -12.059 11.126 1.00 72.56 107 HIS A N 1
ATOM 841 C CA . HIS A 1 107 ? -1.191 -12.864 12.330 1.00 72.56 107 HIS A CA 1
ATOM 842 C C . HIS A 1 107 ? -2.290 -12.321 13.250 1.00 72.56 107 HIS A C 1
ATOM 844 O O . HIS A 1 107 ? -3.055 -13.115 13.795 1.00 72.56 107 HIS A O 1
ATOM 850 N N . ILE A 1 108 ? -2.401 -10.996 13.403 1.00 76.81 108 ILE A N 1
ATOM 851 C CA . ILE A 1 108 ? -3.490 -10.358 14.156 1.00 76.81 108 ILE A CA 1
ATOM 852 C C . ILE A 1 108 ? -4.829 -10.705 13.510 1.00 76.81 108 ILE A C 1
ATOM 854 O O . ILE A 1 108 ? -5.716 -11.200 14.196 1.00 76.81 108 ILE A O 1
ATOM 858 N N . PHE A 1 109 ? -4.955 -10.530 12.191 1.00 71.69 109 PHE A N 1
ATOM 859 C CA . PHE A 1 109 ? -6.185 -10.843 11.465 1.00 71.69 109 PHE A CA 1
ATOM 860 C C . PHE A 1 109 ? -6.620 -12.305 11.662 1.00 71.69 109 PHE A C 1
ATOM 862 O O . PHE A 1 109 ? -7.779 -12.579 11.968 1.00 71.69 109 PHE A O 1
ATOM 869 N N . GLU A 1 110 ? -5.684 -13.250 11.562 1.00 67.50 110 GLU A N 1
ATOM 870 C CA . GLU A 1 110 ? -5.966 -14.673 11.791 1.00 67.50 110 GLU A CA 1
ATOM 871 C C . GLU A 1 110 ? -6.388 -14.991 13.224 1.00 67.50 110 GLU A C 1
ATOM 873 O O . GLU A 1 110 ? -7.272 -15.825 13.450 1.00 67.50 110 GLU A O 1
ATOM 878 N N . HIS A 1 111 ? -5.739 -14.352 14.198 1.00 73.19 111 HIS A N 1
ATOM 879 C CA . HIS A 1 111 ? -6.077 -14.533 15.602 1.00 73.19 111 HIS A CA 1
ATOM 880 C C . HIS A 1 111 ? -7.479 -13.994 15.894 1.00 73.19 111 HIS A C 1
ATOM 882 O O . HIS A 1 111 ? -8.299 -14.714 16.460 1.00 73.19 111 HIS A O 1
ATOM 888 N N . SER A 1 112 ? -7.783 -12.782 15.424 1.00 75.31 112 SER A N 1
ATOM 889 C CA . SER A 1 112 ? -9.077 -12.130 15.629 1.00 75.31 112 SER A CA 1
ATOM 890 C C . SER A 1 112 ? -10.235 -12.915 15.014 1.00 75.31 112 SER A C 1
ATOM 892 O O . SER A 1 112 ? -11.288 -13.009 15.634 1.00 75.31 112 SER A O 1
ATOM 894 N N . LEU A 1 113 ? -10.054 -13.544 13.844 1.00 70.69 113 LEU A N 1
ATOM 895 C CA . LEU A 1 113 ? -11.087 -14.418 13.270 1.00 70.69 113 LEU A CA 1
ATOM 896 C C . LEU A 1 113 ? -11.433 -15.585 14.200 1.00 70.69 113 LEU A C 1
ATOM 898 O O . LEU A 1 113 ? -12.606 -15.898 14.386 1.00 70.69 113 LEU A O 1
ATOM 902 N N . SER A 1 114 ? -10.415 -16.199 14.809 1.00 66.31 114 SER A N 1
ATOM 903 C CA . SER A 1 114 ? -10.616 -17.314 15.740 1.00 66.31 114 SER A CA 1
ATOM 904 C C . SER A 1 114 ? -11.365 -16.856 16.997 1.00 66.31 114 SER A C 1
ATOM 906 O O . SER A 1 114 ? -12.290 -17.528 17.444 1.00 66.31 114 SER A O 1
ATOM 908 N N . GLU A 1 115 ? -11.004 -15.692 17.543 1.00 72.88 115 GLU A N 1
ATOM 909 C CA . GLU A 1 115 ? -11.668 -15.113 18.718 1.00 72.88 115 GLU A CA 1
ATOM 910 C C . GLU A 1 115 ? -13.129 -14.740 18.439 1.00 72.88 115 GLU A C 1
ATOM 912 O O . GLU A 1 115 ? -14.001 -15.014 19.262 1.00 72.88 115 GLU A O 1
ATOM 917 N N . ILE A 1 116 ? -13.419 -14.155 17.272 1.00 76.69 116 ILE A N 1
ATOM 918 C CA . ILE A 1 116 ? -14.786 -13.792 16.873 1.00 76.69 116 ILE A CA 1
ATOM 919 C C . ILE A 1 116 ? -15.671 -15.041 16.796 1.00 76.69 116 ILE A C 1
ATOM 921 O O . ILE A 1 116 ? -16.785 -15.027 17.320 1.00 76.69 116 ILE A O 1
ATOM 925 N N . GLU A 1 117 ? -15.175 -16.134 16.209 1.00 69.19 117 GLU A N 1
ATOM 926 C CA . GLU A 1 117 ? -15.912 -17.403 16.162 1.00 69.19 117 GLU A CA 1
ATOM 927 C C . GLU A 1 117 ? -16.187 -17.966 17.569 1.00 69.19 117 GLU A C 1
ATOM 929 O O . GLU A 1 117 ? -17.278 -18.481 17.831 1.00 69.19 117 GLU A O 1
ATOM 934 N N . GLU A 1 118 ? -15.225 -17.862 18.492 1.00 74.44 118 GLU A N 1
ATOM 935 C CA . GLU A 1 118 ? -15.400 -18.298 19.884 1.00 74.44 118 GLU A CA 1
ATOM 936 C C . GLU A 1 118 ? -16.457 -17.465 20.620 1.00 74.44 118 GLU A C 1
ATOM 938 O O . GLU A 1 118 ? -17.305 -18.022 21.328 1.00 74.44 118 GLU A O 1
ATOM 943 N N . VAL A 1 119 ? -16.440 -16.143 20.428 1.00 78.69 119 VAL A N 1
ATOM 944 C CA . VAL A 1 119 ? -17.445 -15.228 20.985 1.00 78.69 119 VAL A CA 1
ATOM 945 C C . VAL A 1 119 ? -18.827 -15.547 20.417 1.00 78.69 119 VAL A C 1
ATOM 947 O O . VAL A 1 119 ? -19.789 -15.654 21.177 1.00 78.69 119 VAL A O 1
ATOM 950 N N . GLU A 1 120 ? -18.942 -15.770 19.109 1.00 78.25 120 GLU A N 1
ATOM 951 C CA . GLU A 1 120 ? -20.215 -16.088 18.463 1.00 78.25 120 GLU A CA 1
ATOM 952 C C . GLU A 1 120 ? -20.791 -17.433 18.943 1.00 78.25 120 GLU A C 1
ATOM 954 O O . GLU A 1 120 ? -21.984 -17.526 19.244 1.00 78.25 120 GLU A O 1
ATOM 959 N N . ALA A 1 121 ? -19.950 -18.465 19.084 1.00 78.56 121 ALA A N 1
ATOM 960 C CA . ALA A 1 121 ? -20.355 -19.764 19.625 1.00 78.56 121 ALA A CA 1
ATOM 961 C C . ALA A 1 121 ? -20.828 -19.653 21.083 1.00 78.56 121 ALA A C 1
ATOM 963 O O . ALA A 1 121 ? -21.868 -20.208 21.447 1.00 78.56 121 ALA A O 1
ATOM 964 N N . SER A 1 122 ? -20.103 -18.877 21.898 1.00 76.12 122 SER A N 1
ATOM 965 C CA . SER A 1 122 ? -20.475 -18.581 23.285 1.00 76.12 122 SER A CA 1
ATOM 966 C C . SER A 1 122 ? -21.838 -17.885 23.370 1.00 76.12 122 SER A C 1
ATOM 968 O O . SER A 1 122 ? -22.704 -18.305 24.140 1.00 76.12 122 SER A O 1
ATOM 970 N N . LEU A 1 123 ? -22.077 -16.879 22.520 1.00 81.69 123 LEU A N 1
ATOM 971 C CA . LEU A 1 123 ? -23.355 -16.160 22.441 1.00 81.69 123 LEU A CA 1
ATOM 972 C C . LEU A 1 123 ? -24.517 -17.062 21.997 1.00 81.69 123 LEU A C 1
ATOM 974 O O . LEU A 1 123 ? -25.643 -16.888 22.463 1.00 81.69 123 LEU A O 1
ATOM 978 N N . LYS A 1 124 ? -24.254 -18.047 21.132 1.00 83.00 124 LYS A N 1
ATOM 979 C CA . LYS A 1 124 ? -25.237 -19.050 20.684 1.00 83.00 124 LYS A CA 1
ATOM 980 C C . LYS A 1 124 ? -25.470 -20.181 21.696 1.00 83.00 124 LYS A C 1
ATOM 982 O O . LYS A 1 124 ? -26.352 -21.011 21.481 1.00 83.00 124 LYS A O 1
ATOM 987 N N . GLY A 1 125 ? -24.722 -20.216 22.803 1.00 75.56 125 GLY A N 1
ATOM 988 C CA . GLY A 1 125 ? -24.799 -21.282 23.806 1.00 75.56 125 GLY A CA 1
ATOM 989 C C . GLY A 1 125 ? -24.237 -22.621 23.318 1.00 75.56 125 GLY A C 1
ATOM 990 O O . GLY A 1 125 ? -24.534 -23.669 23.895 1.00 75.56 125 GLY A O 1
ATOM 991 N N . GLU A 1 126 ? -23.440 -22.602 22.251 1.00 79.06 126 GLU A N 1
ATOM 992 C CA . GLU A 1 126 ? -22.775 -23.777 21.703 1.00 79.06 126 GLU A CA 1
ATOM 993 C C . GLU A 1 126 ? -21.414 -23.965 22.385 1.00 79.06 126 GLU A C 1
ATOM 995 O O . GLU A 1 126 ? -20.707 -23.009 22.708 1.00 79.06 126 GLU A O 1
ATOM 1000 N N . ALA A 1 127 ? -21.016 -25.216 22.629 1.00 62.47 127 ALA A N 1
ATOM 1001 C CA . ALA A 1 127 ? -19.680 -25.485 23.139 1.00 62.47 127 ALA A CA 1
ATOM 1002 C C . ALA A 1 127 ? -18.658 -25.161 22.042 1.00 62.47 127 ALA A C 1
ATOM 1004 O O . ALA A 1 127 ? -18.542 -25.909 21.069 1.00 62.47 127 ALA A O 1
ATOM 1005 N N . ALA A 1 128 ? -17.909 -24.068 22.213 1.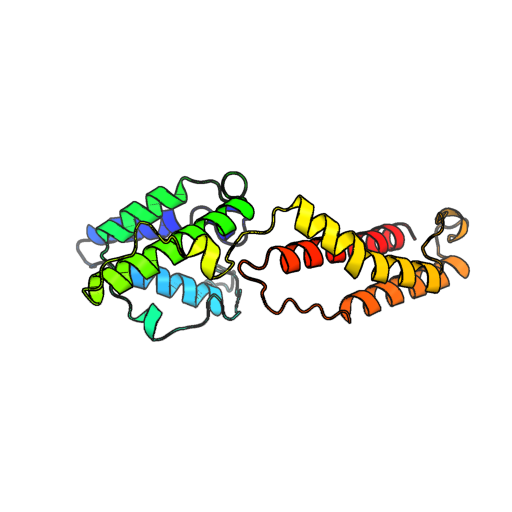00 56.47 128 ALA A N 1
ATOM 1006 C CA . ALA A 1 128 ? -16.743 -23.777 21.389 1.00 56.47 128 ALA A CA 1
ATOM 1007 C C . ALA A 1 128 ? -15.821 -25.010 21.404 1.00 56.47 128 ALA A C 1
ATOM 1009 O O . ALA A 1 128 ? -15.365 -25.446 22.467 1.00 56.47 128 ALA A O 1
ATOM 1010 N N . ASP A 1 129 ? -15.606 -25.633 20.244 1.00 57.81 129 ASP A N 1
ATOM 1011 C CA . ASP A 1 129 ? -14.839 -26.875 20.130 1.00 57.81 129 ASP A CA 1
ATOM 1012 C C . ASP A 1 129 ? -13.341 -26.574 20.309 1.00 57.81 129 ASP A C 1
ATOM 1014 O O . ASP A 1 129 ? -12.583 -26.473 19.346 1.00 57.81 129 ASP A O 1
ATOM 1018 N N . LYS A 1 130 ? -12.903 -26.442 21.571 1.00 55.25 130 LYS A N 1
ATOM 1019 C CA . LYS A 1 130 ? -11.514 -26.134 21.974 1.00 55.25 130 LYS A CA 1
ATOM 1020 C C . LYS A 1 130 ? -10.482 -27.129 21.426 1.00 55.25 130 LYS A C 1
ATOM 1022 O O . LYS A 1 130 ? -9.288 -26.846 21.402 1.00 55.25 130 LYS A O 1
ATOM 1027 N N . THR A 1 131 ? -10.932 -28.311 21.008 1.00 48.56 131 THR A N 1
ATOM 1028 C CA . THR A 1 131 ? -10.105 -29.400 20.468 1.00 48.56 131 THR A CA 1
ATOM 1029 C C . THR A 1 131 ? -10.122 -29.497 18.945 1.00 48.56 131 THR A C 1
ATOM 1031 O O . THR A 1 131 ? -9.248 -30.146 18.368 1.00 48.56 131 THR A O 1
ATOM 1034 N N . LYS A 1 132 ? -11.058 -28.823 18.272 1.00 46.22 132 LYS A N 1
ATOM 1035 C CA . LYS A 1 132 ? -11.074 -28.670 16.817 1.00 46.22 132 LYS A CA 1
ATOM 1036 C C . LYS A 1 132 ? -10.912 -27.201 16.466 1.00 46.22 132 LYS A C 1
ATOM 1038 O O . LYS A 1 132 ? -11.820 -26.589 15.918 1.00 46.22 132 LYS A O 1
ATOM 1043 N N . GLY A 1 133 ? -9.723 -26.658 16.716 1.00 48.66 133 GLY A N 1
ATOM 1044 C CA . GLY A 1 133 ? -9.329 -25.401 16.090 1.00 48.66 133 GLY A CA 1
ATOM 1045 C C . GLY A 1 133 ? -9.534 -25.525 14.579 1.00 48.66 133 GLY A C 1
ATOM 1046 O O . GLY A 1 133 ? -8.798 -26.246 13.896 1.00 48.66 133 GLY A O 1
ATOM 1047 N N . LYS A 1 134 ? -10.558 -24.849 14.055 1.00 45.00 134 LYS A N 1
ATOM 1048 C CA . LYS A 1 134 ? -10.902 -24.793 12.629 1.00 45.00 134 LYS A CA 1
ATOM 1049 C C . LYS A 1 134 ? -9.768 -24.263 11.749 1.00 45.00 134 LYS A C 1
ATOM 1051 O O . LYS A 1 134 ? -9.868 -24.395 10.535 1.00 45.00 134 LYS A O 1
ATOM 1056 N N . ARG A 1 135 ? -8.641 -23.821 12.332 1.00 48.25 135 ARG A N 1
ATOM 1057 C CA . ARG A 1 135 ? -7.338 -23.621 11.666 1.00 48.25 135 ARG A CA 1
ATOM 1058 C C . ARG A 1 135 ? -7.049 -24.675 10.588 1.00 48.25 135 ARG A C 1
ATOM 1060 O O . ARG A 1 135 ? -6.630 -24.332 9.496 1.00 48.25 135 ARG A O 1
ATOM 1067 N N . LYS A 1 136 ? -7.314 -25.964 10.851 1.00 44.59 136 LYS A N 1
ATOM 1068 C CA . LYS A 1 136 ? -7.108 -27.051 9.865 1.00 44.59 136 LYS A CA 1
ATOM 1069 C C . LYS A 1 136 ? -8.280 -27.307 8.910 1.00 44.59 136 LYS A C 1
ATOM 1071 O O . LYS A 1 136 ? -8.090 -28.020 7.930 1.00 44.59 136 LYS A O 1
ATOM 1076 N N . LYS A 1 137 ? -9.481 -26.821 9.224 1.00 41.53 137 LYS A N 1
ATOM 1077 C CA . LYS A 1 137 ? -10.724 -27.143 8.507 1.00 41.53 137 LYS A CA 1
ATOM 1078 C C . LYS A 1 137 ? -11.085 -26.090 7.459 1.00 41.53 137 LYS A C 1
ATOM 1080 O O . LYS A 1 137 ? -11.529 -26.478 6.386 1.00 41.53 137 LYS A O 1
ATOM 1085 N N . ASP A 1 138 ? -10.801 -24.819 7.744 1.00 48.50 138 ASP A N 1
ATOM 1086 C CA . ASP A 1 138 ? -11.126 -23.692 6.858 1.00 48.50 138 ASP A CA 1
ATOM 1087 C C . ASP A 1 138 ? -9.905 -23.187 6.060 1.00 48.50 138 ASP A C 1
ATOM 1089 O O . ASP A 1 138 ? -10.027 -22.299 5.225 1.00 48.50 138 ASP A O 1
ATOM 1093 N N . GLY A 1 139 ? -8.720 -23.783 6.267 1.00 54.28 139 GLY A N 1
ATOM 1094 C CA . GLY A 1 139 ? -7.529 -23.533 5.442 1.00 54.28 139 GLY A CA 1
ATOM 1095 C C . GLY A 1 139 ? -6.929 -22.130 5.579 1.00 54.28 139 GLY A C 1
ATOM 1096 O O . GLY A 1 139 ? -6.101 -21.745 4.758 1.00 54.28 139 GLY A O 1
ATOM 1097 N N . VAL A 1 140 ? -7.329 -21.380 6.607 1.00 56.06 140 VAL A N 1
ATOM 1098 C CA . VAL A 1 140 ? -6.865 -20.015 6.873 1.00 56.06 140 VAL A CA 1
ATOM 1099 C C . VAL A 1 140 ? -5.448 -20.075 7.446 1.00 56.06 140 VAL A C 1
ATOM 1101 O O . VAL A 1 140 ? -5.252 -20.212 8.653 1.00 56.06 140 VAL A O 1
ATOM 1104 N N . PHE A 1 141 ? -4.463 -20.054 6.548 1.00 64.31 141 PHE A N 1
ATOM 1105 C CA . PHE A 1 141 ? -3.045 -19.992 6.880 1.00 64.31 141 PHE A CA 1
ATOM 1106 C C . PHE A 1 141 ? -2.359 -18.886 6.087 1.00 64.31 141 PHE A C 1
ATOM 1108 O O . PHE A 1 141 ? -2.389 -18.864 4.853 1.00 64.31 141 PHE A O 1
ATOM 1115 N N . TYR A 1 142 ? -1.653 -18.026 6.806 1.00 68.62 142 TYR A N 1
ATOM 1116 C CA . TYR A 1 142 ? -0.830 -16.987 6.238 1.00 68.62 142 TYR A CA 1
ATOM 1117 C C . TYR A 1 142 ? 0.279 -17.659 5.450 1.00 68.62 142 TYR A C 1
ATOM 1119 O O . TYR A 1 142 ? 1.061 -18.452 5.983 1.00 68.62 142 TYR A O 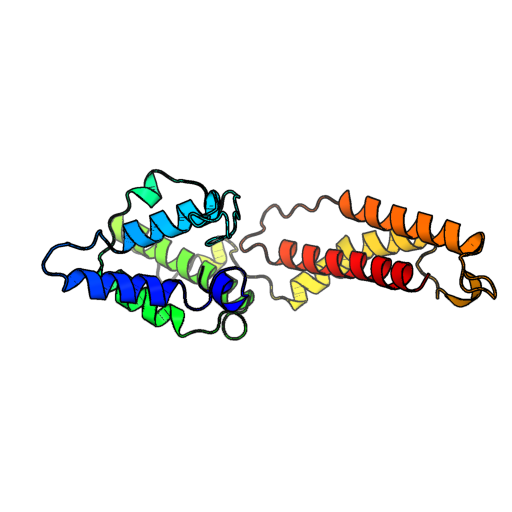1
ATOM 1127 N N . THR A 1 143 ? 0.348 -17.351 4.158 1.00 74.69 143 THR A N 1
ATOM 1128 C CA . THR A 1 143 ? 1.405 -17.888 3.309 1.00 74.69 143 THR A CA 1
ATOM 1129 C C . THR A 1 143 ? 2.696 -17.125 3.612 1.00 74.69 143 THR A C 1
ATOM 1131 O O . THR A 1 143 ? 2.737 -15.914 3.387 1.00 74.69 143 THR A O 1
ATOM 1134 N N . PRO A 1 144 ? 3.766 -17.788 4.100 1.00 80.44 144 PRO A N 1
ATOM 1135 C CA . PRO A 1 144 ? 5.001 -17.099 4.452 1.00 80.44 144 PRO A CA 1
ATOM 1136 C C . PRO A 1 144 ? 5.579 -16.307 3.277 1.00 80.44 144 PRO A C 1
ATOM 1138 O O . PRO A 1 144 ? 5.541 -16.763 2.133 1.00 80.44 144 PRO A O 1
ATOM 1141 N N . LYS A 1 145 ? 6.210 -15.163 3.567 1.00 81.19 145 LYS A N 1
ATOM 1142 C CA . LYS A 1 145 ? 6.749 -14.238 2.552 1.00 81.19 145 LYS A CA 1
ATOM 1143 C C . LYS A 1 145 ? 7.662 -14.900 1.512 1.00 81.19 145 LYS A C 1
ATOM 1145 O O . LYS A 1 145 ? 7.643 -14.527 0.345 1.00 81.19 145 LYS A O 1
ATOM 1150 N N . TYR A 1 146 ? 8.477 -15.878 1.908 1.00 85.81 146 TYR A N 1
ATOM 1151 C CA . TYR A 1 146 ? 9.359 -16.572 0.963 1.00 85.81 146 TYR A CA 1
ATOM 1152 C C . TYR A 1 146 ? 8.582 -17.471 -0.015 1.00 85.81 146 TYR A C 1
ATOM 1154 O O . TYR A 1 146 ? 8.992 -17.605 -1.165 1.00 85.81 146 TYR A O 1
ATOM 1162 N N . ILE A 1 147 ? 7.448 -18.041 0.414 1.00 89.88 147 ILE A N 1
ATOM 1163 C CA . ILE A 1 147 ? 6.564 -18.840 -0.440 1.00 89.88 147 ILE A CA 1
ATOM 1164 C C . ILE A 1 147 ? 5.824 -17.928 -1.415 1.00 89.88 147 ILE A C 1
ATOM 1166 O O . ILE A 1 147 ? 5.852 -18.192 -2.614 1.00 89.88 147 ILE A O 1
ATOM 1170 N N . THR A 1 148 ? 5.210 -16.836 -0.941 1.00 90.75 148 THR A N 1
ATOM 1171 C CA . THR A 1 148 ? 4.528 -15.891 -1.844 1.00 90.75 148 THR A CA 1
ATOM 1172 C C . THR A 1 148 ? 5.502 -15.309 -2.861 1.00 90.75 148 THR A C 1
ATOM 1174 O O . THR A 1 148 ? 5.181 -15.258 -4.046 1.00 90.75 148 THR A O 1
ATOM 1177 N N . LYS A 1 149 ? 6.722 -14.952 -2.433 1.00 92.62 149 LYS A N 1
ATOM 1178 C CA . LYS A 1 149 ? 7.790 -14.488 -3.326 1.00 92.62 149 LYS A CA 1
ATOM 1179 C C . LYS A 1 149 ? 8.123 -15.533 -4.388 1.00 92.62 149 LYS A C 1
ATOM 1181 O O . LYS A 1 149 ? 8.105 -15.201 -5.568 1.00 92.62 149 LYS A O 1
ATOM 1186 N N . TYR A 1 150 ? 8.348 -16.782 -3.984 1.00 95.75 150 TYR A N 1
ATOM 1187 C CA . TYR A 1 150 ? 8.631 -17.871 -4.917 1.00 95.75 150 TYR A CA 1
ATOM 1188 C C . TYR A 1 150 ? 7.506 -18.057 -5.946 1.00 95.75 150 TYR A C 1
ATOM 1190 O O . TYR A 1 150 ? 7.781 -18.165 -7.140 1.00 95.75 150 TYR A O 1
ATOM 1198 N N . ILE A 1 151 ? 6.239 -18.060 -5.516 1.00 95.06 151 ILE A N 1
ATOM 1199 C CA . ILE A 1 151 ? 5.100 -18.213 -6.433 1.00 95.06 151 ILE A CA 1
ATOM 1200 C C . ILE A 1 151 ? 5.053 -17.042 -7.421 1.00 95.06 151 ILE A C 1
ATOM 1202 O O . ILE A 1 151 ? 4.914 -17.271 -8.621 1.00 95.06 151 ILE A O 1
ATOM 1206 N N . VAL A 1 152 ? 5.202 -15.800 -6.949 1.00 96.81 152 VAL A N 1
ATOM 1207 C CA . VAL A 1 152 ? 5.187 -14.601 -7.806 1.00 96.81 152 VAL A CA 1
ATOM 1208 C C . VAL A 1 152 ? 6.325 -14.631 -8.827 1.00 96.81 152 VAL A C 1
ATOM 1210 O O . VAL A 1 152 ? 6.073 -14.426 -10.013 1.00 96.81 152 VAL A O 1
ATOM 1213 N N . GLU A 1 153 ? 7.551 -14.954 -8.410 1.00 96.38 153 GLU A N 1
ATOM 1214 C CA . GLU A 1 153 ? 8.713 -15.057 -9.307 1.00 96.38 153 GLU A CA 1
ATOM 1215 C C . GLU A 1 153 ? 8.497 -16.103 -10.409 1.00 96.38 153 GLU A C 1
ATOM 1217 O O . GLU A 1 153 ? 8.799 -15.853 -11.575 1.00 96.38 153 GLU A O 1
ATOM 1222 N N . ASN A 1 154 ? 7.903 -17.251 -10.069 1.00 96.94 154 ASN A N 1
ATOM 1223 C CA . ASN A 1 154 ? 7.654 -18.337 -11.019 1.00 96.94 154 ASN A CA 1
ATOM 1224 C C . ASN A 1 154 ? 6.364 -18.170 -11.848 1.00 96.94 154 ASN A C 1
ATOM 1226 O O . ASN A 1 154 ? 6.098 -18.997 -12.721 1.00 96.94 154 ASN A O 1
ATOM 1230 N N . THR A 1 155 ? 5.566 -17.125 -11.603 1.00 96.06 155 THR A N 1
ATOM 1231 C CA . THR A 1 155 ? 4.317 -16.844 -12.335 1.00 96.06 155 THR A CA 1
ATOM 1232 C C . THR A 1 155 ? 4.380 -15.484 -13.026 1.00 96.06 155 THR A C 1
ATOM 1234 O O . THR A 1 155 ? 4.759 -15.409 -14.193 1.00 96.06 155 THR A O 1
ATOM 1237 N N . VAL A 1 156 ? 4.067 -14.403 -12.308 1.00 96.88 156 VAL A N 1
ATOM 1238 C CA . VAL A 1 156 ? 4.122 -13.018 -12.803 1.00 96.88 156 VAL A CA 1
ATOM 1239 C C . VAL A 1 156 ? 5.532 -12.676 -13.279 1.00 96.88 156 VAL A C 1
ATOM 1241 O O . VAL A 1 156 ? 5.692 -12.098 -14.349 1.00 96.88 156 VAL A O 1
ATOM 1244 N N . GLY A 1 157 ? 6.561 -13.099 -12.540 1.00 97.12 157 GLY A N 1
ATOM 1245 C CA . GLY A 1 157 ? 7.951 -12.870 -12.930 1.00 97.12 157 GLY A CA 1
ATOM 1246 C C . GLY A 1 157 ? 8.325 -13.548 -14.242 1.00 97.12 157 GLY A C 1
ATOM 1247 O O . GLY A 1 157 ? 8.962 -12.927 -15.093 1.00 97.12 157 GLY A O 1
ATOM 1248 N N . LYS A 1 158 ? 7.853 -14.779 -14.465 1.00 97.25 158 LYS A N 1
ATOM 1249 C CA . LYS A 1 158 ? 8.042 -15.472 -15.741 1.00 97.25 158 LYS A CA 1
ATOM 1250 C C . LYS A 1 158 ? 7.345 -14.743 -16.895 1.00 97.25 158 LYS A C 1
ATOM 1252 O O . LYS A 1 158 ? 7.964 -14.554 -17.937 1.00 97.25 158 LYS A O 1
ATOM 1257 N N . LEU A 1 159 ? 6.112 -14.276 -16.689 1.00 97.19 159 LEU A N 1
ATOM 1258 C CA . LEU A 1 159 ? 5.372 -13.493 -17.685 1.00 97.19 159 LEU A CA 1
ATOM 1259 C C . LEU A 1 159 ? 6.111 -12.193 -18.054 1.00 97.19 159 LEU A C 1
ATOM 1261 O O . LEU A 1 159 ? 6.261 -11.878 -19.234 1.00 97.19 159 LEU A O 1
ATOM 1265 N N . CYS A 1 160 ? 6.611 -11.459 -17.056 1.00 97.25 160 CYS A N 1
ATOM 1266 C CA . CYS A 1 160 ? 7.421 -10.258 -17.268 1.00 97.25 160 CYS A CA 1
ATOM 1267 C C . CYS A 1 160 ? 8.723 -10.570 -18.017 1.00 97.25 160 CYS A C 1
ATOM 1269 O O . CYS A 1 160 ? 9.079 -9.854 -18.950 1.00 97.25 160 CYS A O 1
ATOM 1271 N N . SER A 1 161 ? 9.409 -11.661 -17.663 1.00 96.75 161 SER A N 1
ATOM 1272 C CA . SER A 1 161 ? 10.626 -12.100 -18.355 1.00 96.75 161 SER A CA 1
ATOM 1273 C C . SER A 1 161 ? 10.366 -12.409 -19.829 1.00 96.75 161 SER A C 1
ATOM 1275 O O . SER A 1 161 ? 11.112 -11.944 -20.684 1.00 96.75 161 SER A O 1
ATOM 1277 N N . GLU A 1 162 ? 9.304 -13.154 -20.140 1.00 97.38 162 GLU A N 1
ATOM 1278 C CA . GLU A 1 162 ? 8.930 -13.477 -21.523 1.00 97.38 162 GLU A CA 1
ATOM 1279 C C . GLU A 1 162 ? 8.613 -12.205 -22.321 1.00 97.38 162 GLU A C 1
ATOM 1281 O O . GLU A 1 162 ? 9.053 -12.064 -23.465 1.00 97.38 162 GLU A O 1
ATOM 1286 N N . LYS A 1 163 ? 7.923 -11.235 -21.702 1.00 97.56 163 LYS A N 1
ATOM 1287 C CA . LYS A 1 163 ? 7.636 -9.949 -22.344 1.00 97.56 163 LYS A CA 1
ATOM 1288 C C . LYS A 1 163 ? 8.894 -9.114 -22.580 1.00 97.56 163 LYS A C 1
ATOM 1290 O O . LYS A 1 163 ? 9.025 -8.512 -23.645 1.00 97.56 163 LYS A O 1
ATOM 1295 N N . LYS A 1 164 ? 9.837 -9.095 -21.632 1.00 96.88 164 LYS A N 1
ATOM 1296 C CA . LYS A 1 164 ? 11.141 -8.443 -21.825 1.00 96.88 164 LYS A CA 1
ATOM 1297 C C . LYS A 1 164 ? 11.902 -9.064 -22.990 1.00 96.88 164 LYS A C 1
ATOM 1299 O O . LYS A 1 164 ? 12.400 -8.313 -23.818 1.00 96.88 164 LYS A O 1
ATOM 1304 N N . THR A 1 165 ? 11.932 -10.390 -23.108 1.00 96.81 165 THR A N 1
ATOM 1305 C CA . THR A 1 165 ? 12.563 -11.077 -24.248 1.00 96.81 165 THR A CA 1
ATOM 1306 C C . THR A 1 165 ? 11.890 -10.732 -25.579 1.00 96.81 165 THR A C 1
ATOM 1308 O O . THR A 1 165 ? 12.577 -10.450 -26.560 1.00 96.81 165 THR A O 1
ATOM 1311 N N . GLU A 1 166 ? 10.553 -10.680 -25.634 1.00 96.69 166 GLU A N 1
ATOM 1312 C CA . GLU A 1 166 ? 9.812 -10.237 -26.830 1.00 96.69 166 GLU A CA 1
ATOM 1313 C C . GLU A 1 166 ? 10.229 -8.821 -27.265 1.00 96.69 166 GLU A C 1
ATOM 1315 O O . GLU A 1 166 ? 10.449 -8.563 -28.451 1.00 96.69 166 GLU A O 1
ATOM 1320 N N . LEU A 1 167 ? 10.384 -7.920 -26.292 1.00 96.00 167 LEU A N 1
ATOM 1321 C CA . LEU A 1 167 ? 10.782 -6.527 -26.494 1.00 96.00 167 LEU A CA 1
ATOM 1322 C C . LEU A 1 167 ? 12.305 -6.323 -26.579 1.00 96.00 167 LEU A C 1
ATOM 1324 O O . LEU A 1 167 ? 12.750 -5.199 -26.796 1.00 96.00 167 LEU A O 1
ATOM 1328 N N . LYS A 1 168 ? 13.107 -7.389 -26.449 1.00 94.50 168 LYS A N 1
ATOM 1329 C CA . LYS A 1 168 ? 14.582 -7.352 -26.422 1.00 94.50 168 LYS A CA 1
ATOM 1330 C C . LYS A 1 168 ? 15.153 -6.455 -25.316 1.00 94.50 168 LYS A C 1
ATOM 1332 O O . LYS A 1 168 ? 16.135 -5.747 -25.522 1.00 94.50 168 LYS A O 1
ATOM 1337 N N . LEU A 1 169 ? 14.518 -6.483 -24.149 1.00 93.50 169 LEU A N 1
ATOM 1338 C CA . LEU A 1 169 ? 14.937 -5.796 -22.922 1.00 93.50 169 LEU A CA 1
ATOM 1339 C C . LEU A 1 169 ? 15.713 -6.717 -21.963 1.00 93.50 169 LEU A C 1
ATOM 1341 O O . LEU A 1 169 ? 16.073 -6.305 -20.866 1.00 93.50 169 LEU A O 1
ATOM 1345 N N . ASP A 1 170 ? 15.948 -7.968 -22.354 1.00 88.12 170 ASP A N 1
ATOM 1346 C CA . ASP A 1 170 ? 16.684 -8.999 -21.614 1.00 88.12 170 ASP A CA 1
ATOM 1347 C C . ASP A 1 170 ? 18.184 -9.040 -21.961 1.00 88.12 170 ASP A C 1
ATOM 1349 O O . ASP A 1 170 ? 18.851 -10.063 -21.805 1.00 88.12 170 ASP A O 1
ATOM 1353 N N . VAL A 1 171 ? 18.718 -7.915 -22.434 1.00 86.69 171 VAL A N 1
ATOM 1354 C CA . VAL A 1 171 ? 20.121 -7.735 -22.818 1.00 86.69 171 VAL A CA 1
ATOM 1355 C C . VAL A 1 171 ? 20.772 -6.654 -21.964 1.00 86.69 171 VAL A C 1
ATOM 1357 O O . VAL A 1 171 ? 20.091 -5.770 -21.447 1.00 86.69 171 VAL A O 1
ATOM 1360 N N . ASP A 1 172 ? 22.099 -6.686 -21.859 1.00 86.81 172 ASP A N 1
ATOM 1361 C CA . ASP A 1 172 ? 22.845 -5.604 -21.221 1.00 86.81 172 ASP A CA 1
ATOM 1362 C C . ASP A 1 172 ? 22.705 -4.318 -22.049 1.00 86.81 172 ASP A C 1
ATOM 1364 O O . ASP A 1 172 ? 23.202 -4.212 -23.175 1.00 86.81 172 ASP A O 1
ATOM 1368 N N . ILE A 1 173 ? 22.004 -3.329 -21.493 1.00 88.25 173 ILE A N 1
ATOM 1369 C CA . ILE A 1 173 ? 21.772 -2.040 -22.145 1.00 88.25 173 ILE A CA 1
ATOM 1370 C C . ILE A 1 173 ? 22.952 -1.115 -21.843 1.00 88.25 173 ILE A C 1
ATOM 1372 O O . ILE A 1 173 ? 23.072 -0.528 -20.770 1.00 88.25 173 ILE A O 1
ATOM 1376 N N . ALA A 1 174 ? 23.824 -0.947 -22.831 1.00 88.81 174 ALA A N 1
ATOM 1377 C CA . ALA A 1 174 ? 24.893 0.039 -22.797 1.00 88.81 174 ALA A CA 1
ATOM 1378 C C . ALA A 1 174 ? 24.348 1.444 -23.127 1.00 88.81 174 ALA A C 1
ATOM 1380 O O . ALA A 1 174 ? 24.207 1.807 -24.297 1.00 88.81 174 ALA A O 1
ATOM 1381 N N . ILE A 1 175 ? 24.048 2.259 -22.108 1.00 88.56 175 ILE A N 1
ATOM 1382 C CA . ILE A 1 175 ? 23.449 3.604 -22.272 1.00 88.56 175 ILE A CA 1
ATOM 1383 C C . ILE A 1 175 ? 24.252 4.503 -23.225 1.00 88.56 175 ILE A C 1
ATOM 1385 O O . ILE A 1 175 ? 23.677 5.185 -24.072 1.00 88.56 175 ILE A O 1
ATOM 1389 N N . PHE A 1 176 ? 25.587 4.438 -23.187 1.00 87.19 176 PHE A N 1
ATOM 1390 C CA . PHE A 1 176 ? 26.447 5.240 -24.067 1.00 87.19 176 PHE A CA 1
ATOM 1391 C C . PHE A 1 176 ? 26.231 4.962 -25.569 1.00 87.19 176 PHE A C 1
ATOM 1393 O O . PHE A 1 176 ? 26.527 5.820 -26.397 1.00 87.19 176 PHE A O 1
ATOM 1400 N N . GLU A 1 177 ? 25.693 3.794 -25.948 1.00 89.94 177 GLU A N 1
ATOM 1401 C CA . GLU A 1 177 ? 25.345 3.474 -27.342 1.00 89.94 177 GLU A CA 1
ATOM 1402 C C . GLU A 1 177 ? 24.024 4.111 -27.804 1.00 89.94 177 GLU A C 1
ATOM 1404 O O . GLU A 1 177 ? 23.712 4.108 -29.000 1.00 89.94 177 GLU A O 1
ATOM 1409 N N . HIS A 1 178 ? 23.246 4.658 -26.871 1.00 91.62 178 HIS A N 1
ATOM 1410 C CA . HIS A 1 178 ? 21.911 5.222 -27.081 1.00 91.62 178 HIS A CA 1
ATOM 1411 C C . HIS A 1 178 ? 21.919 6.758 -27.109 1.00 91.62 178 HIS A C 1
ATOM 1413 O O . HIS A 1 178 ? 20.951 7.386 -27.547 1.00 91.62 178 HIS A O 1
ATOM 1419 N N . GLN A 1 179 ? 23.052 7.362 -26.752 1.00 91.75 179 GLN A N 1
ATOM 1420 C CA . GLN A 1 179 ? 23.283 8.801 -26.773 1.00 91.75 179 GLN A CA 1
ATOM 1421 C C . GLN A 1 179 ? 24.226 9.206 -27.918 1.00 91.75 179 GLN A C 1
ATOM 1423 O O . GLN A 1 179 ? 24.924 8.399 -28.537 1.00 91.75 179 GLN A O 1
ATOM 1428 N N . LYS A 1 180 ? 24.195 10.488 -28.264 1.00 89.94 180 LYS A N 1
ATOM 1429 C CA . LYS A 1 180 ? 25.158 11.176 -29.125 1.00 89.94 180 LYS A CA 1
ATOM 1430 C C . LYS A 1 180 ? 26.254 11.786 -28.249 1.00 89.94 180 LYS A C 1
ATOM 1432 O O . LYS A 1 180 ? 26.099 11.918 -27.041 1.00 89.94 180 LYS A O 1
ATOM 1437 N N . ALA A 1 181 ? 27.339 12.248 -28.871 1.00 86.88 181 ALA A N 1
ATOM 1438 C CA . ALA A 1 181 ? 28.436 12.916 -28.161 1.00 86.88 181 ALA A CA 1
ATOM 1439 C C . ALA A 1 181 ? 28.017 14.200 -27.408 1.00 86.88 181 ALA A C 1
ATOM 1441 O O . ALA A 1 181 ? 28.751 14.656 -26.538 1.00 86.88 181 ALA A O 1
ATOM 1442 N N . ASP A 1 182 ? 26.860 14.786 -27.737 1.00 86.81 182 ASP A N 1
ATOM 1443 C CA . ASP A 1 182 ? 26.280 15.955 -27.063 1.00 86.81 182 ASP A CA 1
ATOM 1444 C C . ASP A 1 182 ? 25.321 15.587 -25.911 1.00 86.81 182 ASP A C 1
ATOM 1446 O O . ASP A 1 182 ? 24.663 16.471 -25.365 1.00 86.81 182 ASP A O 1
ATOM 1450 N N . GLY A 1 183 ? 25.221 14.300 -25.560 1.00 83.31 183 GLY A N 1
ATOM 1451 C CA . GLY A 1 183 ? 24.339 13.785 -24.510 1.00 83.31 183 GLY A CA 1
ATOM 1452 C C . GLY A 1 183 ? 22.874 13.638 -24.925 1.00 83.31 183 GLY A C 1
ATOM 1453 O O . GLY A 1 183 ? 22.059 13.223 -24.114 1.00 83.31 183 GLY A O 1
ATOM 1454 N N . LYS A 1 184 ? 22.503 13.958 -26.173 1.00 89.88 184 LYS A N 1
ATOM 1455 C CA . LYS A 1 184 ? 21.128 13.751 -26.658 1.00 89.88 184 LYS A CA 1
ATOM 1456 C C . LYS A 1 184 ? 20.929 12.338 -27.177 1.00 89.88 184 LYS A C 1
ATOM 1458 O O . LYS A 1 184 ? 21.844 11.752 -27.750 1.00 89.88 184 LYS A O 1
ATOM 1463 N N . LEU A 1 185 ? 19.697 11.844 -27.122 1.00 92.75 185 LEU A N 1
ATOM 1464 C CA . LEU A 1 185 ? 19.350 10.549 -27.700 1.00 92.75 185 LEU A CA 1
ATOM 1465 C C . LEU A 1 185 ? 19.646 10.472 -29.204 1.00 92.75 185 LEU A C 1
ATOM 1467 O O . LEU A 1 185 ? 19.388 11.394 -29.992 1.00 92.75 185 LEU A O 1
ATOM 1471 N N . ASN A 1 186 ? 20.197 9.332 -29.610 1.00 93.00 186 ASN A N 1
ATOM 1472 C CA . ASN A 1 186 ? 20.291 8.931 -31.007 1.00 93.00 186 ASN A CA 1
ATOM 1473 C C . ASN A 1 186 ? 19.049 8.107 -31.412 1.00 93.00 186 ASN A C 1
ATOM 1475 O O . ASN A 1 186 ? 18.133 7.909 -30.618 1.00 93.00 186 ASN A O 1
ATOM 1479 N N . ALA A 1 187 ? 18.994 7.630 -32.658 1.00 93.56 187 ALA A N 1
ATOM 1480 C CA . ALA A 1 187 ? 17.842 6.864 -33.145 1.00 93.56 187 ALA A CA 1
ATOM 1481 C C . ALA A 1 187 ? 17.590 5.566 -32.349 1.00 93.56 187 ALA A C 1
ATOM 1483 O O . ALA A 1 187 ? 16.438 5.190 -32.157 1.00 93.56 187 ALA A O 1
ATOM 1484 N N . LYS A 1 188 ? 18.649 4.905 -31.854 1.00 92.50 188 LYS A N 1
ATOM 1485 C CA . LYS A 1 188 ? 18.522 3.726 -30.987 1.00 92.50 188 LYS A CA 1
ATOM 1486 C C . LYS A 1 188 ? 17.982 4.107 -29.612 1.00 92.50 188 LYS A C 1
ATOM 1488 O O . LYS A 1 188 ? 17.133 3.398 -29.094 1.00 92.50 188 LYS A O 1
ATOM 1493 N N . GLY A 1 189 ? 18.444 5.223 -29.043 1.00 93.50 189 GLY A N 1
ATOM 1494 C CA . GLY A 1 189 ? 17.960 5.716 -27.751 1.00 93.50 189 GLY A CA 1
ATOM 1495 C C . GLY A 1 189 ? 16.480 6.084 -27.764 1.00 93.50 189 GLY A C 1
ATOM 1496 O O . GLY A 1 189 ? 15.755 5.706 -26.852 1.00 93.50 189 GLY A O 1
ATOM 1497 N N . ILE A 1 190 ? 16.008 6.723 -28.839 1.00 94.44 190 ILE A N 1
ATOM 1498 C CA . ILE A 1 190 ? 14.576 7.002 -29.031 1.00 94.44 190 ILE A CA 1
ATOM 1499 C C . ILE A 1 190 ? 13.779 5.691 -29.111 1.00 94.44 190 ILE A C 1
ATOM 1501 O O . ILE A 1 190 ? 12.797 5.530 -28.395 1.00 94.44 190 ILE A O 1
ATOM 1505 N N . ALA A 1 191 ? 14.234 4.727 -29.919 1.00 95.19 191 ALA A N 1
ATOM 1506 C CA . ALA A 1 191 ? 13.566 3.430 -30.042 1.00 95.19 191 ALA A CA 1
ATOM 1507 C C . ALA A 1 191 ? 13.544 2.644 -28.715 1.00 95.19 191 ALA A C 1
ATOM 1509 O O . ALA A 1 191 ? 12.549 1.994 -28.392 1.00 95.19 191 ALA A O 1
ATOM 1510 N N . LEU A 1 192 ? 14.621 2.712 -27.926 1.00 95.75 192 LEU A N 1
ATOM 1511 C CA . LEU A 1 192 ? 14.683 2.078 -26.611 1.00 95.75 192 LEU A CA 1
ATOM 1512 C C . LEU A 1 192 ? 13.720 2.744 -25.621 1.00 95.75 192 LEU A C 1
ATOM 1514 O O . LEU A 1 192 ? 12.995 2.039 -24.925 1.00 95.75 192 LEU A O 1
ATOM 1518 N N . PHE A 1 193 ? 13.656 4.078 -25.595 1.00 96.25 193 PHE A N 1
ATOM 1519 C CA . PHE A 1 193 ? 12.691 4.812 -24.774 1.00 96.25 193 PHE A CA 1
ATOM 1520 C C . PHE A 1 193 ? 11.243 4.419 -25.107 1.00 96.25 193 PHE A C 1
ATOM 1522 O O . PHE A 1 193 ? 10.444 4.162 -24.204 1.00 96.25 193 PHE A O 1
ATOM 1529 N N . GLU A 1 194 ? 10.905 4.321 -26.396 1.00 96.62 194 GLU A N 1
ATOM 1530 C CA . GLU A 1 194 ? 9.585 3.862 -26.849 1.00 96.62 194 GLU A CA 1
ATOM 1531 C C . GLU A 1 194 ? 9.304 2.420 -26.406 1.00 96.62 194 GLU A C 1
ATOM 1533 O O . GLU A 1 194 ? 8.218 2.126 -25.911 1.00 96.62 194 GLU A O 1
ATOM 1538 N N . THR A 1 195 ? 10.299 1.535 -26.505 1.00 97.19 195 THR A N 1
ATOM 1539 C CA . THR A 1 195 ? 10.185 0.128 -26.085 1.00 97.19 195 THR A CA 1
ATOM 1540 C C . THR A 1 195 ? 9.976 -0.000 -24.570 1.00 97.19 195 THR A C 1
ATOM 1542 O O . THR A 1 195 ? 9.119 -0.762 -24.121 1.00 97.19 195 THR A O 1
ATOM 1545 N N . LEU A 1 196 ? 10.714 0.768 -23.763 1.00 97.00 196 LEU A N 1
ATOM 1546 C CA . LEU A 1 196 ? 10.558 0.806 -22.304 1.00 97.00 196 LEU A CA 1
ATOM 1547 C C . LEU A 1 196 ? 9.201 1.392 -21.899 1.00 97.00 196 LEU A C 1
ATOM 1549 O O . LEU A 1 196 ? 8.548 0.867 -20.998 1.00 97.00 196 LEU A O 1
ATOM 1553 N N . SER A 1 197 ? 8.742 2.432 -22.599 1.00 96.81 197 SER A N 1
ATOM 1554 C CA . SER A 1 197 ? 7.406 3.004 -22.399 1.00 96.81 197 SER A CA 1
ATOM 1555 C C . SER A 1 197 ? 6.315 1.981 -22.723 1.00 96.81 197 SER A C 1
ATOM 1557 O O . SER A 1 197 ? 5.414 1.772 -21.917 1.00 96.81 197 SER A O 1
ATOM 1559 N N . GLN A 1 198 ? 6.454 1.249 -23.833 1.00 97.56 198 GLN A N 1
ATOM 1560 C CA . GLN A 1 198 ? 5.546 0.161 -24.196 1.00 97.56 198 GLN A CA 1
ATOM 1561 C C . GLN A 1 198 ? 5.523 -0.950 -23.136 1.00 97.56 198 GLN A C 1
ATOM 1563 O O . GLN A 1 198 ? 4.458 -1.487 -22.828 1.00 97.56 198 GLN A O 1
ATOM 1568 N N . TYR A 1 199 ? 6.680 -1.306 -22.569 1.00 98.12 199 TYR A N 1
ATOM 1569 C CA . TYR A 1 199 ? 6.749 -2.284 -21.485 1.00 98.12 199 TYR A CA 1
ATOM 1570 C C . TYR A 1 199 ? 6.009 -1.794 -20.234 1.00 98.12 199 TYR A C 1
ATOM 1572 O O . TYR A 1 199 ? 5.203 -2.538 -19.676 1.00 98.12 199 TYR A O 1
ATOM 1580 N N . LYS A 1 200 ? 6.212 -0.532 -19.832 1.00 97.38 200 LYS A N 1
ATOM 1581 C CA . LYS A 1 200 ? 5.488 0.086 -18.709 1.00 97.38 200 LYS A CA 1
ATOM 1582 C C . LYS A 1 200 ? 3.981 0.107 -18.937 1.00 97.38 200 LYS A C 1
ATOM 1584 O O . LYS A 1 200 ? 3.231 -0.265 -18.039 1.00 97.38 200 LYS A O 1
ATOM 1589 N N . ASP A 1 201 ? 3.542 0.502 -20.126 1.00 97.38 201 ASP A N 1
ATOM 1590 C CA . ASP A 1 201 ? 2.122 0.519 -20.469 1.00 97.38 201 ASP A CA 1
ATOM 1591 C C . ASP A 1 201 ? 1.531 -0.888 -20.388 1.00 97.38 201 ASP A C 1
ATOM 1593 O O . ASP A 1 201 ? 0.451 -1.078 -19.834 1.00 97.38 201 ASP A O 1
ATOM 1597 N N . TRP A 1 202 ? 2.263 -1.899 -20.866 1.00 98.00 202 TRP A N 1
ATOM 1598 C CA . TRP A 1 202 ? 1.851 -3.293 -20.750 1.00 98.00 202 TRP A CA 1
ATOM 1599 C C . TRP A 1 202 ? 1.748 -3.761 -19.292 1.00 98.00 202 TRP A C 1
ATOM 1601 O O . TRP A 1 202 ? 0.750 -4.402 -18.953 1.00 98.00 202 TRP A O 1
ATOM 1611 N N . LEU A 1 203 ? 2.702 -3.413 -18.419 1.00 97.69 203 LEU A N 1
ATOM 1612 C CA . LEU A 1 203 ? 2.636 -3.741 -16.987 1.00 97.69 203 LEU A CA 1
ATOM 1613 C C . LEU A 1 203 ? 1.337 -3.224 -16.348 1.00 97.69 203 LEU A C 1
ATOM 1615 O O . LEU A 1 203 ? 0.689 -3.959 -15.603 1.00 97.69 203 LEU A O 1
ATOM 1619 N N . LEU A 1 204 ? 0.899 -2.011 -16.709 1.00 96.25 204 LEU A N 1
ATOM 1620 C CA . LEU A 1 204 ? -0.355 -1.412 -16.229 1.00 96.25 204 LEU A CA 1
ATOM 1621 C C . LEU A 1 204 ? -1.618 -2.129 -16.736 1.00 96.25 204 LEU A C 1
ATOM 1623 O O . LEU A 1 204 ? -2.697 -1.948 -16.171 1.00 96.25 204 LEU A O 1
ATOM 1627 N N . THR A 1 205 ? -1.512 -2.954 -17.783 1.00 97.00 205 THR A N 1
ATOM 1628 C CA . THR A 1 205 ? -2.644 -3.753 -18.286 1.00 97.00 205 THR A CA 1
ATOM 1629 C C . THR A 1 205 ? -2.840 -5.076 -17.550 1.00 97.00 205 THR A C 1
ATOM 1631 O O . THR A 1 205 ? -3.888 -5.712 -17.712 1.00 97.00 205 THR A O 1
ATOM 1634 N N . LEU A 1 206 ? -1.856 -5.514 -16.757 1.00 97.00 206 LEU A N 1
ATOM 1635 C CA . LEU A 1 206 ? -1.899 -6.807 -16.084 1.00 97.00 206 LEU A CA 1
ATOM 1636 C C . LEU A 1 206 ? -3.011 -6.856 -15.032 1.00 97.00 206 LEU A C 1
ATOM 1638 O O . LEU A 1 206 ? -3.176 -5.954 -14.213 1.00 97.00 206 LEU A O 1
ATOM 1642 N N . LYS A 1 207 ? -3.764 -7.960 -15.034 1.00 96.69 207 LYS A N 1
ATOM 1643 C CA . LYS A 1 207 ? -4.814 -8.250 -14.050 1.00 96.69 207 LYS A CA 1
ATOM 1644 C C . LYS A 1 207 ? -4.493 -9.559 -13.349 1.00 96.69 207 LYS A C 1
ATOM 1646 O O . LYS A 1 207 ? -4.401 -10.599 -13.996 1.00 96.69 207 LYS A O 1
ATOM 1651 N N . ILE A 1 208 ? -4.330 -9.496 -12.032 1.00 95.06 208 ILE A N 1
ATOM 1652 C CA . ILE A 1 208 ? -3.962 -10.635 -11.190 1.00 95.06 208 ILE A CA 1
ATOM 1653 C C . ILE A 1 208 ? -5.146 -10.946 -10.279 1.00 95.06 208 ILE A C 1
ATOM 1655 O O . ILE A 1 208 ? -5.668 -10.054 -9.615 1.00 95.06 208 ILE A O 1
ATOM 1659 N N . LEU A 1 209 ? -5.572 -12.208 -10.267 1.00 94.06 209 LEU A N 1
ATOM 1660 C CA . LEU A 1 209 ? -6.678 -12.691 -9.448 1.00 94.06 209 LEU A CA 1
ATOM 1661 C C . LEU A 1 209 ? -6.165 -13.759 -8.487 1.00 94.06 209 LEU A C 1
ATOM 1663 O O . LEU A 1 209 ? -5.606 -14.764 -8.920 1.00 94.06 209 LEU A O 1
ATOM 1667 N N . ASP A 1 210 ? -6.425 -13.554 -7.201 1.00 91.31 210 ASP A N 1
ATOM 1668 C CA . ASP A 1 210 ? -6.298 -14.579 -6.173 1.00 91.31 210 ASP A CA 1
ATOM 1669 C C . ASP A 1 210 ? -7.695 -14.845 -5.583 1.00 91.31 210 ASP A C 1
ATOM 1671 O O . ASP A 1 210 ? -8.211 -14.007 -4.839 1.00 91.31 210 ASP A O 1
ATOM 1675 N N . PRO A 1 211 ? -8.350 -15.965 -5.948 1.00 89.62 211 PRO A N 1
ATOM 1676 C CA . PRO A 1 211 ? -9.716 -16.263 -5.525 1.00 89.62 211 PRO A CA 1
ATOM 1677 C C . PRO A 1 211 ? -9.830 -16.633 -4.037 1.00 89.62 211 PRO A C 1
ATOM 1679 O O . PRO A 1 211 ? -10.947 -16.749 -3.537 1.00 89.62 211 PRO A O 1
ATOM 1682 N N . ALA A 1 212 ? -8.710 -16.831 -3.334 1.00 84.50 212 ALA A N 1
ATOM 1683 C CA . ALA A 1 212 ? -8.668 -17.186 -1.918 1.00 84.50 212 ALA A CA 1
ATOM 1684 C C . ALA A 1 212 ? -7.601 -16.355 -1.184 1.00 84.50 212 ALA A C 1
ATOM 1686 O O . ALA A 1 212 ? -6.785 -16.884 -0.431 1.00 84.50 212 ALA A O 1
ATOM 1687 N N . CYS A 1 213 ? -7.611 -15.039 -1.413 1.00 80.56 213 CYS A N 1
ATOM 1688 C CA . CYS A 1 213 ? -6.501 -14.161 -1.050 1.00 80.56 213 CYS A CA 1
ATOM 1689 C C . CYS A 1 213 ? -6.268 -13.979 0.456 1.00 80.56 213 CYS A C 1
ATOM 1691 O O . CYS A 1 213 ? -5.175 -13.561 0.843 1.00 80.56 213 CYS A O 1
ATOM 1693 N N . GLY A 1 214 ? -7.251 -14.288 1.309 1.00 79.19 214 GLY A N 1
ATOM 1694 C CA . GLY A 1 214 ? -7.141 -14.125 2.760 1.00 79.19 214 GLY A CA 1
ATOM 1695 C C . GLY A 1 214 ? -6.687 -12.709 3.131 1.00 79.19 214 GLY A C 1
ATOM 1696 O O . GLY A 1 214 ? -7.315 -11.730 2.745 1.00 79.19 214 GLY A O 1
ATOM 1697 N N . SER A 1 215 ? -5.550 -12.593 3.822 1.00 76.44 215 SER A N 1
ATOM 1698 C CA . SER A 1 215 ? -4.919 -11.308 4.173 1.00 76.44 215 SER A CA 1
ATOM 1699 C C . SER A 1 215 ? -4.272 -10.555 2.994 1.00 76.44 215 SER A C 1
ATOM 1701 O O . SER A 1 215 ? -3.652 -9.510 3.186 1.00 76.44 215 SER A O 1
ATOM 1703 N N . GLY A 1 216 ? -4.355 -11.085 1.772 1.00 83.12 216 GLY A N 1
ATOM 1704 C CA . GLY A 1 216 ? -3.827 -10.469 0.554 1.00 83.12 216 GLY A CA 1
ATOM 1705 C C . GLY A 1 216 ? -2.316 -10.622 0.363 1.00 83.12 216 GLY A C 1
ATOM 1706 O O . GLY A 1 216 ? -1.736 -9.931 -0.472 1.00 83.12 216 GLY A O 1
ATOM 1707 N N . ALA A 1 217 ? -1.650 -11.516 1.105 1.00 83.44 217 ALA A N 1
ATOM 1708 C CA . ALA A 1 217 ? -0.188 -11.654 1.094 1.00 83.44 217 ALA A CA 1
ATOM 1709 C C . ALA A 1 217 ? 0.401 -11.898 -0.309 1.00 83.44 217 ALA A C 1
ATOM 1711 O O . ALA A 1 217 ? 1.439 -11.329 -0.657 1.00 83.44 217 ALA A O 1
ATOM 1712 N N . PHE A 1 218 ? -0.266 -12.716 -1.129 1.00 89.19 218 PHE A N 1
ATOM 1713 C CA . PHE A 1 218 ? 0.144 -12.964 -2.511 1.00 89.19 218 PHE A CA 1
ATOM 1714 C C . PHE A 1 218 ? 0.006 -11.711 -3.384 1.00 89.19 218 PHE A C 1
ATOM 1716 O O . PHE A 1 218 ? 0.958 -11.335 -4.066 1.00 89.19 218 PHE A O 1
ATOM 1723 N N . LEU A 1 219 ? -1.141 -11.027 -3.319 1.00 91.75 219 LEU A N 1
ATOM 1724 C CA . LEU A 1 219 ? -1.396 -9.808 -4.093 1.00 91.75 219 LEU A CA 1
ATOM 1725 C C . LEU A 1 219 ? -0.429 -8.682 -3.707 1.00 91.75 219 LEU A C 1
ATOM 1727 O O . LEU A 1 219 ? 0.135 -8.037 -4.586 1.00 91.75 219 LEU A O 1
ATOM 1731 N N . ASN A 1 220 ? -0.143 -8.511 -2.414 1.00 88.81 220 ASN A N 1
ATOM 1732 C CA . ASN A 1 220 ? 0.868 -7.565 -1.937 1.00 88.81 220 ASN A CA 1
ATOM 1733 C C . ASN A 1 220 ? 2.258 -7.883 -2.504 1.00 88.81 220 ASN A C 1
ATOM 1735 O O . ASN A 1 220 ? 2.980 -6.990 -2.949 1.00 88.81 220 ASN A O 1
ATOM 1739 N N . GLN A 1 221 ? 2.643 -9.161 -2.521 1.00 91.12 221 GLN A N 1
ATOM 1740 C CA . GLN A 1 221 ? 3.920 -9.578 -3.093 1.00 91.12 221 GLN A CA 1
ATOM 1741 C C . GLN A 1 221 ? 3.968 -9.370 -4.615 1.00 91.12 221 GLN A C 1
ATOM 1743 O O . GLN A 1 221 ? 5.012 -8.972 -5.134 1.00 91.12 221 GLN A O 1
ATOM 1748 N N . ALA A 1 222 ? 2.857 -9.594 -5.320 1.00 95.38 222 ALA A N 1
ATOM 1749 C CA . ALA A 1 222 ? 2.741 -9.332 -6.750 1.00 95.38 222 ALA A CA 1
ATOM 1750 C C . ALA A 1 222 ? 2.856 -7.833 -7.067 1.00 95.38 222 ALA A C 1
ATOM 1752 O O . ALA A 1 222 ? 3.607 -7.461 -7.965 1.00 95.38 222 ALA A O 1
ATOM 1753 N N . VAL A 1 223 ? 2.199 -6.965 -6.290 1.00 94.44 223 VAL A N 1
ATOM 1754 C CA . VAL A 1 223 ? 2.333 -5.504 -6.425 1.00 94.44 223 VAL A CA 1
ATOM 1755 C C . VAL A 1 223 ? 3.776 -5.069 -6.184 1.00 94.44 223 VAL A C 1
ATOM 1757 O O . VAL A 1 223 ? 4.337 -4.363 -7.014 1.00 94.44 223 VAL A O 1
ATOM 1760 N N . ASN A 1 224 ? 4.416 -5.539 -5.108 1.00 92.50 224 ASN A N 1
ATOM 1761 C CA . ASN A 1 224 ? 5.823 -5.224 -4.837 1.00 92.50 224 ASN A CA 1
ATOM 1762 C C . ASN A 1 224 ? 6.742 -5.636 -5.994 1.00 92.50 224 ASN A C 1
ATOM 1764 O O . ASN A 1 224 ? 7.652 -4.894 -6.354 1.00 92.50 224 ASN A O 1
ATOM 1768 N N . PHE A 1 225 ? 6.501 -6.806 -6.589 1.00 96.25 225 PHE A N 1
ATOM 1769 C CA . PHE A 1 225 ? 7.242 -7.262 -7.760 1.00 96.25 225 PHE A CA 1
ATOM 1770 C C . PHE A 1 225 ? 7.028 -6.333 -8.966 1.00 96.25 225 PHE A C 1
ATOM 1772 O O . PHE A 1 225 ? 7.998 -5.885 -9.571 1.00 96.25 225 PHE A O 1
ATOM 1779 N N . LEU A 1 226 ? 5.779 -5.978 -9.279 1.00 97.31 226 LEU A N 1
ATOM 1780 C CA . LEU A 1 22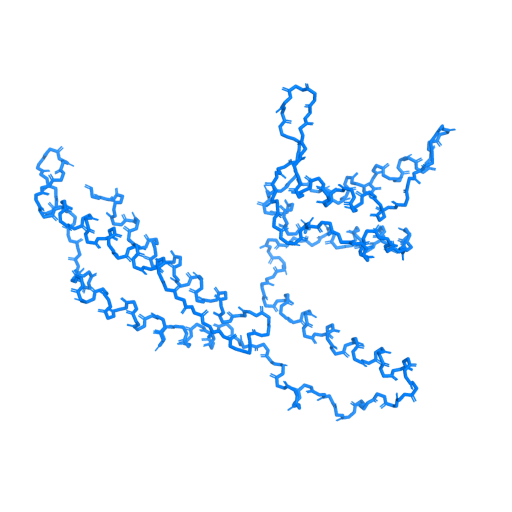6 ? 5.454 -5.087 -10.399 1.00 97.31 226 LEU A CA 1
ATOM 1781 C C . LEU A 1 226 ? 5.988 -3.659 -10.206 1.00 97.31 226 LEU A C 1
ATOM 1783 O O . LEU A 1 226 ? 6.403 -3.027 -11.173 1.00 97.31 226 LEU A O 1
ATOM 1787 N N . VAL A 1 227 ? 6.040 -3.156 -8.970 1.00 96.06 227 VAL A N 1
ATOM 1788 C CA . VAL A 1 227 ? 6.672 -1.864 -8.650 1.00 96.06 227 VAL A CA 1
ATOM 1789 C C . VAL A 1 227 ? 8.169 -1.895 -8.967 1.00 96.06 227 VAL A C 1
ATOM 1791 O O . VAL A 1 227 ? 8.693 -0.935 -9.528 1.00 96.06 227 VAL A O 1
ATOM 1794 N N . LEU A 1 228 ? 8.862 -2.995 -8.655 1.00 96.38 228 LEU A N 1
ATOM 1795 C CA . LEU A 1 228 ? 10.277 -3.156 -9.009 1.00 96.38 228 LEU A CA 1
ATOM 1796 C C . LEU A 1 228 ? 10.483 -3.257 -10.525 1.00 96.38 228 LEU A C 1
ATOM 1798 O O . LEU A 1 228 ? 11.450 -2.711 -11.045 1.00 96.38 228 LEU A O 1
ATOM 1802 N N . GLU A 1 229 ? 9.563 -3.905 -11.237 1.00 97.12 229 GLU A N 1
ATOM 1803 C CA . GLU A 1 229 ? 9.572 -3.978 -12.701 1.00 97.12 229 GLU A CA 1
ATOM 1804 C C . GLU A 1 229 ? 9.362 -2.610 -13.365 1.00 97.12 229 GLU A C 1
ATOM 1806 O O . GLU A 1 229 ? 10.063 -2.273 -14.320 1.00 97.12 229 GLU A O 1
ATOM 1811 N N . HIS A 1 230 ? 8.457 -1.789 -12.826 1.00 96.44 230 HIS A N 1
ATOM 1812 C CA . HIS A 1 230 ? 8.316 -0.393 -13.237 1.00 96.44 230 HIS A CA 1
ATOM 1813 C C . HIS A 1 230 ? 9.589 0.404 -12.963 1.00 96.44 230 HIS A C 1
ATOM 1815 O O . HIS A 1 230 ? 10.078 1.095 -13.856 1.00 96.44 230 HIS A O 1
ATOM 1821 N N . LYS A 1 231 ? 10.151 0.260 -11.757 1.00 96.44 231 LYS A N 1
ATOM 1822 C CA . LYS A 1 231 ? 11.381 0.947 -11.366 1.00 96.44 231 LYS A CA 1
ATOM 1823 C C . LYS A 1 231 ? 12.552 0.596 -12.283 1.00 96.44 231 LYS A C 1
ATOM 1825 O O . LYS A 1 231 ? 13.278 1.490 -12.684 1.00 96.44 231 LYS A O 1
ATOM 1830 N N . PHE A 1 232 ? 12.701 -0.672 -12.666 1.00 95.06 232 PHE A N 1
ATOM 1831 C CA . PHE A 1 232 ? 13.704 -1.093 -13.646 1.00 95.06 232 PHE A CA 1
ATOM 1832 C C . PHE A 1 232 ? 13.613 -0.283 -14.949 1.00 95.06 232 PHE A C 1
ATOM 1834 O O . PHE A 1 232 ? 14.629 0.196 -15.447 1.00 95.06 232 PHE A O 1
ATOM 1841 N N . ALA A 1 233 ? 12.404 -0.102 -15.491 1.00 95.06 233 ALA A N 1
ATOM 1842 C CA . ALA A 1 233 ? 12.216 0.679 -16.709 1.00 95.06 233 ALA A CA 1
ATOM 1843 C C . ALA A 1 233 ? 12.460 2.180 -16.479 1.00 95.06 233 ALA A C 1
ATOM 1845 O O . ALA A 1 233 ? 13.075 2.828 -17.323 1.00 95.06 233 ALA A O 1
ATOM 1846 N N . ASP A 1 234 ? 12.006 2.722 -15.346 1.00 95.38 234 ASP A N 1
ATOM 1847 C CA . ASP A 1 234 ? 12.198 4.131 -14.985 1.00 95.38 234 ASP A CA 1
ATOM 1848 C C . ASP A 1 234 ? 13.672 4.491 -14.780 1.00 95.38 234 ASP A C 1
ATOM 1850 O O . ASP A 1 234 ? 14.107 5.533 -15.264 1.00 95.38 234 ASP A O 1
ATOM 1854 N N . ASP A 1 235 ? 14.443 3.623 -14.123 1.00 95.19 235 ASP A N 1
ATOM 1855 C CA . ASP A 1 235 ? 15.872 3.829 -13.883 1.00 95.19 235 ASP A CA 1
ATOM 1856 C C . ASP A 1 235 ? 16.631 3.906 -15.226 1.00 95.19 235 ASP A C 1
ATOM 1858 O O . ASP A 1 235 ? 17.418 4.826 -15.435 1.00 95.19 235 ASP A O 1
ATOM 1862 N N . ILE A 1 236 ? 16.322 3.027 -16.191 1.00 93.88 236 ILE A N 1
ATOM 1863 C CA . ILE A 1 236 ? 16.927 3.083 -17.536 1.00 93.88 236 ILE A CA 1
ATOM 1864 C C . ILE A 1 236 ? 16.486 4.342 -18.290 1.00 93.88 236 ILE A C 1
ATOM 1866 O O . ILE A 1 236 ? 17.310 5.008 -18.911 1.00 93.88 236 ILE A O 1
ATOM 1870 N N . ILE A 1 237 ? 15.195 4.686 -18.243 1.00 93.81 237 ILE A N 1
ATOM 1871 C CA . ILE A 1 237 ? 14.671 5.899 -18.889 1.00 93.81 237 ILE A CA 1
ATOM 1872 C C . ILE A 1 237 ? 15.343 7.159 -18.329 1.00 93.81 237 ILE A C 1
ATOM 1874 O O . ILE A 1 237 ? 15.582 8.095 -19.084 1.00 93.81 237 ILE A O 1
ATOM 1878 N N . ALA A 1 238 ? 15.642 7.200 -17.031 1.00 93.12 238 ALA A N 1
ATOM 1879 C CA . ALA A 1 238 ? 16.299 8.340 -16.402 1.00 93.12 238 ALA A CA 1
ATOM 1880 C C . ALA A 1 238 ? 17.770 8.503 -16.826 1.00 93.12 238 ALA A C 1
ATOM 1882 O O . ALA A 1 238 ? 18.295 9.616 -16.773 1.00 93.12 238 ALA A O 1
ATOM 1883 N N . GLU A 1 239 ? 18.433 7.415 -17.230 1.00 90.81 239 GLU A N 1
ATOM 1884 C CA . GLU A 1 239 ? 19.816 7.429 -17.724 1.00 90.81 239 GLU A CA 1
ATOM 1885 C C . GLU A 1 239 ? 19.932 7.755 -19.226 1.00 90.81 239 GLU A C 1
ATOM 1887 O O . GLU A 1 239 ? 21.010 8.157 -19.678 1.00 90.81 239 GLU A O 1
ATOM 1892 N N . LEU A 1 240 ? 18.842 7.591 -19.986 1.00 87.94 240 LEU A N 1
ATOM 1893 C CA . LEU A 1 240 ? 18.739 7.869 -21.425 1.00 87.94 240 LEU A CA 1
ATOM 1894 C C . LEU A 1 240 ? 18.727 9.372 -21.745 1.00 87.94 240 LEU A C 1
ATOM 1896 O O . LEU A 1 240 ? 19.584 9.778 -22.570 1.00 87.94 240 LEU A O 1
#

pLDDT: mean 86.43, std 11.85, range [41.53, 98.12]

Secondary structure (DSSP, 8-state):
-HHHHHTTSS-TTHHHHHHHHHHHHHT-SS--PPPHHHHHHHHHHHHHH-EE-TTS-EEE----SGGGS--HHHHT----HHHHHHHHHHHTTS-TTTT--HHHHHHHHHHHHHHHHHHHHHHTT----TT--GGGTS---PPPHHHHHHHHIIIIIHHHHHHHHHTT-SS---GGGTB-TTS-B-HHHHHHHHHHHHHHHHHHH-----TT-TTTHHHHHHHHHHHHHHHHHHHHHHH-

Foldseek 3Di:
DLQCLLVVVAPHCPLVVLLVVQVVQCPDPPHHHDQSLLSVLVVLLCCQQFDADPVRHGNHDHPHDPVSDDDPDSNPDDDDRVVVSVVSVVVNVDNCVPRPDLVNVLVVLVVVVQVVVVVVCVVVVHPPPPPCSCCVVVVSDDDDLVRLLVVLCVPVVVVLVVLCVVLVVPDPDDLVVQADPVRHGDPVVVSLLVSLVVSLVVLVVDDDDDPPCNSVSNVVSNVVVSVVVNVVSVVSNVSD